Protein AF-0000000076984698 (afdb_homodimer)

Organism: Strigamia maritima (NCBI:txid126957)

InterPro domains:
  IPR000716 Thyroglobulin type-1 [PF00086] (22-75)
  IPR000716 Thyroglobulin type-1 [PS00484] (39-66)
  IPR000716 Thyroglobulin type-1 [PS51162] (19-84)
  IPR000716 Thyroglobulin type-1 [SM00211] (40-84)
  IPR000716 Thyroglobulin type-1 [SM00211] (102-146)
  IPR000716 Thyroglobulin type-1 [cd00191] (21-72)
  IPR036857 Thyroglobulin type-1 superfamily [G3DSA:4.10.800.10] (19-83)
  IPR036857 Thyroglobulin type-1 superfamily [G3DSA:4.10.800.10] (84-146)
  IPR036857 Thyroglobulin type-1 superfamily [SSF57610] (17-87)
  IPR036857 Thyroglobulin type-1 superfamily [SSF57610] (82-146)
  IPR051950 Developmental regulator and protease inhibitor [PTHR12352] (21-86)

Foldseek 3Di:
DPPPPPPPPPPPPVPCPPQALLRVQQVVCVVVVVDPQDAHFDADPVNFGQQWGDGDQKIFGDERNRHTQPQQIDGCVVPVPARLQQSRVQCVCVVVVVPQDDFDADSNNWGDQWDDGPQKIFGADRRHGHGDDGIDGNVCSVVDPD/DPPPPPPPPPPPPVPCPPQALLRVQQVVQVVPVVDPQDAHFDADPVNFGQQWTDGDQKIFGDERNRHTQPQQIDGCVVPVPARLQQSRVQCVCVVVVVPQDDFDADSNNWGDQWDDGPQKIFGADRRHGHGDDGIDGNVCSVVDPD

pLDDT: mean 86.35, std 17.08, range [34.31, 98.88]

Sequence (292 aa):
MISTRSFLLCLVVAAVSAIGPCDKEREKAQQNQNILGLFVPECKASGTYKAKQCHEAYCYCVDPQGTQIKGTIFRYKDSPESQCECAREKHYIQSHHLIGKLLSCDKFGDYRRSQCLGSVCHCVNPKDGSYIGNGVHITQKDSLNCMISTRSFLLCLVVAAVSAIGPCDKEREKAQQNQNILGLFVPECKASGTYKAKQCHEAYCYCVDPQGTQIKGTIFRYKDSPESQCECAREKHYIQSHHLIGKLLSCDKFGDYRRSQCLGSVCHCVNPKDGSYIGNGVHITQKDSLNC

Nearest PDB structures (foldseek):
  8d6u-assembly2_B  TM=4.901E-01  e=1.593E-08  Aquarana catesbeiana
  6o0f-assembly2_B  TM=4.859E-01  e=2.699E-08  Aquarana catesbeiana
  6o0d-assembly1_A  TM=4.467E-01  e=4.282E-08  Aquarana catesbeiana
  8d6s-assembly2_B  TM=4.876E-01  e=1.009E-07  Aquarana catesbeiana
  6scj-assembly1_B  TM=4.558E-01  e=4.597E-07  Homo sapiens

Structure (mmCIF, N/CA/C/O backbone):
data_AF-0000000076984698-model_v1
#
loop_
_entity.id
_entity.type
_entity.pdbx_description
1 polymer 'Thyroglobulin type-1 domain-containing protein'
#
loop_
_atom_site.group_PDB
_atom_site.id
_atom_site.type_symbol
_atom_site.label_atom_id
_atom_site.label_alt_id
_atom_site.label_comp_id
_atom_site.label_asym_id
_atom_site.label_entity_id
_atom_site.label_seq_id
_atom_site.pdbx_PDB_ins_code
_atom_site.Cartn_x
_atom_site.Cartn_y
_atom_site.Cartn_z
_atom_site.occupancy
_atom_site.B_iso_or_equiv
_atom_site.auth_seq_id
_atom_site.auth_comp_id
_atom_site.auth_asym_id
_atom_site.auth_atom_id
_atom_site.pdbx_PDB_model_num
ATOM 1 N N . MET A 1 1 ? 39.406 -46.906 24.062 1 35.84 1 MET A N 1
ATOM 2 C CA . MET A 1 1 ? 39.438 -45.688 23.25 1 35.84 1 MET A CA 1
ATOM 3 C C . MET A 1 1 ? 38.125 -45.469 22.547 1 35.84 1 MET A C 1
ATOM 5 O O . MET A 1 1 ? 37.781 -46.219 21.625 1 35.84 1 MET A O 1
ATOM 9 N N . ILE A 1 2 ? 37.062 -44.969 23.359 1 47.41 2 ILE A N 1
ATOM 10 C CA . ILE A 1 2 ? 35.719 -44.719 22.922 1 47.41 2 ILE A CA 1
ATOM 11 C C . ILE A 1 2 ? 35.688 -43.594 21.891 1 47.41 2 ILE A C 1
ATOM 13 O O . ILE A 1 2 ? 36.188 -42.5 22.172 1 47.41 2 ILE A O 1
ATOM 17 N N . SER A 1 3 ? 35.75 -43.906 20.562 1 46.09 3 SER A N 1
ATOM 18 C CA . SER A 1 3 ? 35.594 -42.969 19.469 1 46.09 3 SER A CA 1
ATOM 19 C C . SER A 1 3 ? 34.25 -42.219 19.562 1 46.09 3 SER A C 1
ATOM 21 O O . SER A 1 3 ? 33.188 -42.844 19.641 1 46.09 3 SER A O 1
ATOM 23 N N . THR A 1 4 ? 34.25 -41.062 20.281 1 53.59 4 THR A N 1
ATOM 24 C CA . THR A 1 4 ? 33.125 -40.125 20.297 1 53.59 4 THR A CA 1
ATOM 25 C C . THR A 1 4 ? 32.781 -39.656 18.875 1 53.59 4 THR A C 1
ATOM 27 O O . THR A 1 4 ? 33.562 -38.938 18.25 1 53.59 4 THR A O 1
ATOM 30 N N . ARG A 1 5 ? 32.062 -40.562 18.125 1 49.22 5 ARG A N 1
ATOM 31 C CA . ARG A 1 5 ? 31.516 -40.062 16.875 1 49.22 5 ARG A CA 1
ATOM 32 C C . ARG A 1 5 ? 30.688 -38.812 17.125 1 49.22 5 ARG A C 1
ATOM 34 O O . ARG A 1 5 ? 29.703 -38.844 17.875 1 49.22 5 ARG A O 1
ATOM 41 N N . SER A 1 6 ? 31.297 -37.594 17.094 1 49.69 6 SER A N 1
ATOM 42 C CA . SER A 1 6 ? 30.562 -36.312 17.094 1 49.69 6 SER A CA 1
ATOM 43 C C . SER A 1 6 ? 29.516 -36.281 15.992 1 49.69 6 SER A C 1
ATOM 45 O O . SER A 1 6 ? 29.859 -36.375 14.812 1 49.69 6 SER A O 1
ATOM 47 N N . PHE A 1 7 ? 28.281 -36.781 16.219 1 46.25 7 PHE A N 1
ATOM 48 C CA . PHE A 1 7 ? 27.203 -36.562 15.281 1 46.25 7 PHE A CA 1
ATOM 49 C C . PHE A 1 7 ? 27 -35.062 15.055 1 46.25 7 PHE A C 1
ATOM 51 O O . PHE A 1 7 ? 26.594 -34.344 15.961 1 46.25 7 PHE A O 1
ATOM 58 N N . LEU A 1 8 ? 27.781 -34.5 14.148 1 43.34 8 LEU A N 1
ATOM 59 C CA . LEU A 1 8 ? 27.484 -33.156 13.695 1 43.34 8 LEU A CA 1
ATOM 60 C C . LEU A 1 8 ? 26.062 -33.062 13.164 1 43.34 8 LEU A C 1
ATOM 62 O O . LEU A 1 8 ? 25.703 -33.75 12.195 1 43.34 8 LEU A O 1
ATOM 66 N N . LEU A 1 9 ? 25.125 -32.812 14.023 1 44.25 9 LEU A N 1
ATOM 67 C CA . LEU A 1 9 ? 23.766 -32.5 13.594 1 44.25 9 LEU A CA 1
ATOM 68 C C . LEU A 1 9 ? 23.75 -31.406 12.531 1 44.25 9 LEU A C 1
ATOM 70 O O . LEU A 1 9 ? 24.156 -30.266 12.797 1 44.25 9 LEU A O 1
ATOM 74 N N . CYS A 1 10 ? 23.953 -31.688 11.281 1 42.81 10 CYS A N 1
ATOM 75 C CA . CYS A 1 10 ? 23.75 -30.75 10.188 1 42.81 10 CYS A CA 1
ATOM 76 C C . CYS A 1 10 ? 22.359 -30.141 10.227 1 42.81 10 CYS A C 1
ATOM 78 O O . CYS A 1 10 ? 21.359 -30.828 9.992 1 42.81 10 CYS A O 1
ATOM 80 N N . LEU A 1 11 ? 22.125 -29.266 11.164 1 44.28 11 LEU A N 1
ATOM 81 C CA . LEU A 1 11 ? 20.891 -28.484 11.039 1 44.28 11 LEU A CA 1
ATOM 82 C C . LEU A 1 11 ? 20.734 -27.953 9.617 1 44.28 11 LEU A C 1
ATOM 84 O O . LEU A 1 11 ? 21.453 -27.047 9.203 1 44.28 11 LEU A O 1
ATOM 88 N N . VAL A 1 12 ? 20.547 -28.719 8.594 1 39.75 12 VAL A N 1
ATOM 89 C CA . VAL A 1 12 ? 20.141 -28.188 7.297 1 39.75 12 VAL A CA 1
ATOM 90 C C . VAL A 1 12 ? 19.031 -27.156 7.48 1 39.75 12 VAL A C 1
ATOM 92 O O . VAL A 1 12 ? 17.938 -27.484 7.941 1 39.75 12 VAL A O 1
ATOM 95 N N . VAL A 1 13 ? 19.391 -25.969 7.934 1 44.19 13 VAL A N 1
ATOM 96 C CA . VAL A 1 13 ? 18.375 -24.938 7.73 1 44.19 13 VAL A CA 1
ATOM 97 C C . VAL A 1 13 ? 17.859 -25 6.297 1 44.19 13 VAL A C 1
ATOM 99 O O . VAL A 1 13 ? 18.594 -24.766 5.344 1 44.19 13 VAL A O 1
ATOM 102 N N . ALA A 1 14 ? 17.047 -26.031 5.898 1 40.81 14 ALA A N 1
ATOM 103 C CA . ALA A 1 14 ? 16.391 -25.969 4.602 1 40.81 14 ALA A CA 1
ATOM 104 C C . ALA A 1 14 ? 16.047 -24.531 4.215 1 40.81 14 ALA A C 1
ATOM 106 O O . ALA A 1 14 ? 15.352 -23.828 4.953 1 40.81 14 ALA A O 1
ATOM 107 N N . ALA A 1 15 ? 16.875 -23.891 3.578 1 43.75 15 ALA A N 1
ATOM 108 C CA . ALA A 1 15 ? 16.531 -22.625 2.924 1 43.75 15 ALA A CA 1
ATOM 109 C C . ALA A 1 15 ? 15.141 -22.703 2.299 1 43.75 15 ALA A C 1
ATOM 111 O O . ALA A 1 15 ? 14.953 -23.359 1.271 1 43.75 15 ALA A O 1
ATOM 112 N N . VAL A 1 16 ? 14.102 -23.031 2.926 1 44 16 VAL A N 1
ATOM 113 C CA . VAL A 1 16 ? 12.773 -23.047 2.326 1 44 16 VAL A CA 1
ATOM 114 C C . VAL A 1 16 ? 12.578 -21.812 1.447 1 44 16 VAL A C 1
ATOM 116 O O . VAL A 1 16 ? 12.672 -20.688 1.927 1 44 16 VAL A O 1
ATOM 119 N N . SER A 1 17 ? 13.18 -21.578 0.308 1 51.34 17 SER A N 1
ATOM 120 C CA . SER A 1 17 ? 12.773 -20.672 -0.755 1 51.34 17 SER A CA 1
ATOM 121 C C . SER A 1 17 ? 11.281 -20.359 -0.681 1 51.34 17 SER 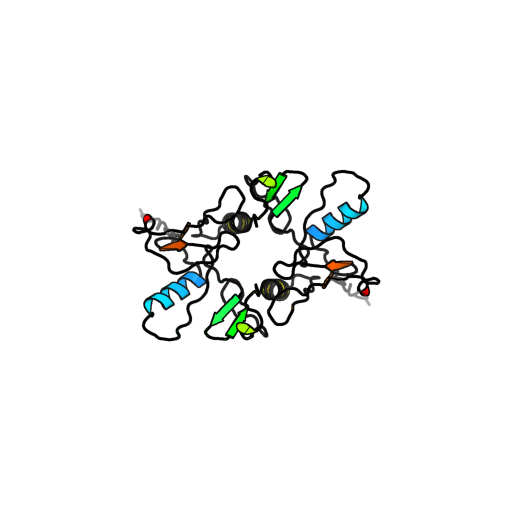A C 1
ATOM 123 O O . SER A 1 17 ? 10.469 -21.031 -1.319 1 51.34 17 SER A O 1
ATOM 125 N N . ALA A 1 18 ? 10.617 -20.062 0.462 1 60.94 18 ALA A N 1
ATOM 126 C CA . ALA A 1 18 ? 9.211 -20.328 0.771 1 60.94 18 ALA A CA 1
ATOM 127 C C . ALA A 1 18 ? 8.289 -19.5 -0.123 1 60.94 18 ALA A C 1
ATOM 129 O O . ALA A 1 18 ? 8.438 -18.281 -0.216 1 60.94 18 ALA A O 1
ATOM 130 N N . ILE A 1 19 ? 7.816 -20 -1.337 1 77.81 19 ILE A N 1
ATOM 131 C CA . ILE A 1 19 ? 6.68 -19.516 -2.113 1 77.81 19 ILE A CA 1
ATOM 132 C C . ILE A 1 19 ? 5.66 -18.875 -1.181 1 77.81 19 ILE A C 1
ATOM 134 O O . ILE A 1 19 ? 5.367 -19.406 -0.107 1 77.81 19 ILE A O 1
ATOM 138 N N . GLY A 1 20 ? 5.391 -17.641 -1.454 1 85.44 20 GLY A N 1
ATOM 139 C CA . GLY A 1 20 ? 4.43 -16.922 -0.631 1 85.44 20 GLY A CA 1
ATOM 140 C C . GLY A 1 20 ? 3.074 -17.594 -0.571 1 85.44 20 GLY A C 1
ATOM 141 O O . GLY A 1 20 ? 2.762 -18.453 -1.403 1 85.44 20 GLY A O 1
ATOM 142 N N . PRO A 1 21 ? 2.371 -17.281 0.409 1 90.88 21 PRO A N 1
ATOM 143 C CA . PRO A 1 21 ? 1.075 -17.938 0.603 1 90.88 21 PRO A CA 1
ATOM 144 C C . PRO A 1 21 ? 0.15 -17.781 -0.602 1 90.88 21 PRO A C 1
ATOM 146 O O . PRO A 1 21 ? -0.578 -18.719 -0.949 1 90.88 21 PRO A O 1
ATOM 149 N N . CYS A 1 22 ? 0.167 -16.672 -1.174 1 94.44 22 CYS A N 1
ATOM 150 C CA . CYS A 1 22 ? -0.704 -16.469 -2.324 1 94.44 22 CYS A CA 1
ATOM 151 C C . CYS A 1 22 ? -0.21 -17.25 -3.533 1 94.44 22 CYS A C 1
ATOM 153 O O . CYS A 1 22 ? -1.008 -17.844 -4.262 1 94.44 22 CYS A O 1
ATOM 155 N N . ASP A 1 23 ? 1.078 -17.234 -3.742 1 90.75 23 ASP A N 1
ATOM 156 C CA . ASP A 1 23 ? 1.66 -17.922 -4.891 1 90.75 23 ASP A CA 1
ATOM 157 C C . ASP A 1 23 ? 1.373 -19.422 -4.84 1 90.75 23 ASP A C 1
ATOM 159 O O . ASP A 1 23 ? 1.136 -20.047 -5.871 1 90.75 23 ASP A O 1
ATOM 163 N N . LYS A 1 24 ? 1.443 -19.859 -3.656 1 89.5 24 LYS A N 1
ATOM 164 C CA . LYS A 1 24 ? 1.135 -21.281 -3.484 1 89.5 24 LYS A CA 1
ATOM 165 C C . LYS A 1 24 ? -0.279 -21.594 -3.961 1 89.5 24 LYS A C 1
ATOM 167 O O . LYS A 1 24 ? -0.487 -22.547 -4.711 1 89.5 24 LYS A O 1
ATOM 172 N N . GLU A 1 25 ? -1.222 -20.797 -3.557 1 92.62 25 GLU A N 1
ATOM 173 C CA . GLU A 1 25 ? -2.617 -21.016 -3.926 1 92.62 25 GLU A CA 1
ATOM 174 C C . GLU A 1 25 ? -2.842 -20.75 -5.414 1 92.62 25 GLU A C 1
ATOM 176 O O . GLU A 1 25 ? -3.637 -21.438 -6.059 1 92.62 25 GLU A O 1
ATOM 181 N N . ARG A 1 26 ? -2.193 -19.812 -5.895 1 91.44 26 ARG A N 1
ATOM 182 C CA . ARG A 1 26 ? -2.324 -19.484 -7.312 1 91.44 26 ARG A CA 1
ATOM 183 C C . ARG A 1 26 ? -1.806 -20.625 -8.188 1 91.44 26 ARG A C 1
ATOM 185 O O . ARG A 1 26 ? -2.42 -20.969 -9.195 1 91.44 26 ARG A O 1
ATOM 192 N N . GLU A 1 27 ? -0.667 -21.125 -7.836 1 87.31 27 GLU A N 1
ATOM 193 C CA . GLU A 1 27 ? -0.11 -22.266 -8.57 1 87.31 27 GLU A CA 1
ATOM 194 C C . GLU A 1 27 ? -1.074 -23.438 -8.57 1 87.31 27 GLU A C 1
ATOM 196 O O . GLU A 1 27 ? -1.279 -24.078 -9.609 1 87.31 27 GLU A O 1
ATOM 201 N N . LYS A 1 28 ? -1.582 -23.703 -7.387 1 88.38 28 LYS A N 1
ATOM 202 C CA . LYS A 1 28 ? -2.559 -24.781 -7.289 1 88.38 28 LYS A CA 1
ATOM 203 C C . LYS A 1 28 ? -3.752 -24.531 -8.203 1 88.38 28 LYS A C 1
ATOM 205 O O . LYS A 1 28 ? -4.219 -25.438 -8.891 1 88.38 28 LYS A O 1
ATOM 210 N N . ALA A 1 29 ? -4.207 -23.344 -8.188 1 89 29 ALA A N 1
ATOM 211 C CA . ALA A 1 29 ? -5.359 -22.984 -9.016 1 89 29 ALA A CA 1
ATOM 212 C C . ALA A 1 29 ? -5.039 -23.125 -10.5 1 89 29 ALA A C 1
ATOM 214 O O . ALA A 1 29 ? -5.887 -23.547 -11.289 1 89 29 ALA A O 1
ATOM 215 N N . GLN A 1 30 ? -3.887 -22.781 -10.883 1 84 30 GLN A N 1
ATOM 216 C CA . GLN A 1 30 ? -3.494 -22.812 -12.289 1 84 30 GLN A CA 1
ATOM 217 C C . GLN A 1 30 ? -3.309 -24.25 -12.781 1 84 30 GLN A C 1
ATOM 219 O O . GLN A 1 30 ? -3.514 -24.531 -13.969 1 84 30 GLN A O 1
ATOM 224 N N . GLN A 1 31 ? -2.934 -25.078 -11.867 1 83.25 31 GLN A N 1
ATOM 225 C CA . GLN A 1 31 ? -2.805 -26.484 -12.211 1 83.25 31 GLN A CA 1
ATOM 226 C C . GLN A 1 31 ? -4.172 -27.125 -12.445 1 83.25 31 GLN A C 1
ATOM 228 O O . GLN A 1 31 ? -4.293 -28.094 -13.203 1 83.25 31 GLN A O 1
ATOM 233 N N . ASN A 1 32 ? -5.176 -26.516 -11.844 1 80.81 32 ASN A N 1
ATOM 234 C CA . ASN A 1 32 ? -6.531 -27.047 -11.953 1 80.81 32 ASN A CA 1
ATOM 235 C C . ASN A 1 32 ? -7.383 -26.219 -12.898 1 80.81 32 ASN A C 1
ATOM 237 O O . ASN A 1 32 ? -8.562 -25.984 -12.641 1 80.81 32 ASN A O 1
ATOM 241 N N . GLN A 1 33 ? -6.855 -25.656 -13.891 1 71.88 33 GLN A N 1
ATOM 242 C CA . GLN A 1 33 ? -7.48 -24.688 -14.789 1 71.88 33 GLN A CA 1
ATOM 243 C C . GLN A 1 33 ? -8.734 -25.281 -15.438 1 71.88 33 GLN A C 1
ATOM 245 O O . GLN A 1 33 ? -9.586 -24.531 -15.93 1 71.88 33 GLN A O 1
ATOM 250 N N . ASN A 1 34 ? -8.859 -26.547 -15.383 1 71.56 34 ASN A N 1
ATOM 251 C CA . ASN A 1 34 ? -9.984 -27.203 -16.047 1 71.56 34 ASN A CA 1
ATOM 252 C C . ASN A 1 34 ? -11.273 -27.047 -15.25 1 71.56 34 ASN A C 1
ATOM 254 O O . ASN A 1 34 ? -12.352 -27.391 -15.727 1 71.56 34 ASN A O 1
ATOM 258 N N . ILE A 1 35 ? -11.102 -26.609 -14.172 1 73.19 35 ILE A N 1
ATOM 259 C CA . ILE A 1 35 ? -12.289 -26.422 -13.352 1 73.19 35 ILE A CA 1
ATOM 260 C C . ILE A 1 35 ? -12.852 -25.016 -13.547 1 73.19 35 ILE A C 1
ATOM 262 O O . ILE A 1 35 ? -12.211 -24.031 -13.172 1 73.19 35 ILE A O 1
ATOM 266 N N . LEU A 1 36 ? -13.961 -24.891 -14.227 1 74.75 36 LEU A N 1
ATOM 267 C CA . LEU A 1 36 ? -14.633 -23.625 -14.461 1 74.75 36 LEU A CA 1
ATOM 268 C C . LEU A 1 36 ? -15.031 -22.969 -13.141 1 74.75 36 LEU A C 1
ATOM 270 O O . LEU A 1 36 ? -15.531 -23.641 -12.242 1 74.75 36 LEU A O 1
ATOM 274 N N . GLY A 1 37 ? -14.703 -21.734 -12.992 1 80.81 37 GLY A N 1
ATOM 275 C CA . GLY A 1 37 ? -15.156 -20.969 -11.844 1 80.81 37 GLY A CA 1
ATOM 276 C C . GLY A 1 37 ? -14.188 -21.016 -10.672 1 80.81 37 GLY A C 1
ATOM 277 O O . GLY A 1 37 ? -14.5 -20.531 -9.586 1 80.81 37 GLY A O 1
ATOM 278 N N . LEU A 1 38 ? -13.102 -21.641 -10.875 1 86.62 38 LEU A N 1
ATOM 279 C CA . LEU A 1 38 ? -12.133 -21.766 -9.789 1 86.62 38 LEU A CA 1
ATOM 280 C C . LEU A 1 38 ? -11.562 -20.391 -9.422 1 86.62 38 LEU A C 1
ATOM 282 O O . LEU A 1 38 ? -11.273 -19.578 -10.297 1 86.62 38 LE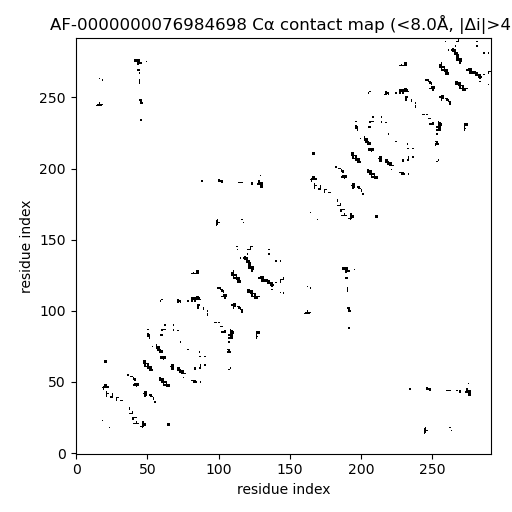U A O 1
ATOM 286 N N . PHE A 1 39 ? -11.547 -20.25 -8.219 1 92.19 39 PHE A N 1
ATOM 287 C CA . PHE A 1 39 ? -11 -18.984 -7.715 1 92.19 39 PHE A CA 1
ATOM 288 C C . PHE A 1 39 ? -9.484 -18.953 -7.875 1 92.19 39 PHE A C 1
ATOM 290 O O . PHE A 1 39 ? -8.781 -19.859 -7.406 1 92.19 39 PHE A O 1
ATOM 297 N N . VAL A 1 40 ? -8.953 -18.016 -8.633 1 92.94 40 VAL A N 1
ATOM 298 C CA . VAL A 1 40 ? -7.52 -17.75 -8.727 1 92.94 40 VAL A CA 1
ATOM 299 C C . VAL A 1 40 ? -7.195 -16.453 -7.973 1 92.94 40 VAL A C 1
ATOM 301 O O . VAL A 1 40 ? -7.602 -15.367 -8.383 1 92.94 40 VAL A O 1
ATOM 304 N N . PRO A 1 41 ? -6.48 -16.547 -6.988 1 96.25 41 PRO A N 1
ATOM 305 C CA . PRO A 1 41 ? -6.23 -15.336 -6.195 1 96.25 41 PRO A CA 1
ATOM 306 C C . PRO A 1 41 ? -5.355 -14.32 -6.926 1 96.25 41 PRO A C 1
ATOM 308 O O . PRO A 1 41 ? -4.559 -14.695 -7.789 1 96.25 41 PRO A O 1
ATOM 311 N N . GLU A 1 42 ? -5.602 -13.062 -6.574 1 96.38 42 GLU A N 1
ATOM 312 C CA . GLU A 1 42 ? -4.727 -11.984 -7.023 1 96.38 42 GLU A CA 1
ATOM 313 C C . GLU A 1 42 ? -3.564 -11.781 -6.055 1 96.38 42 GLU A C 1
ATOM 315 O O . GLU A 1 42 ? -3.775 -11.5 -4.875 1 96.38 42 GLU A O 1
ATOM 320 N N . CYS A 1 43 ? -2.334 -11.906 -6.641 1 95.81 43 CYS A N 1
ATOM 321 C CA . CYS A 1 43 ? -1.133 -11.906 -5.812 1 95.81 43 CYS A CA 1
ATOM 322 C C . CYS A 1 43 ? -0.251 -10.703 -6.129 1 95.81 43 CYS A C 1
ATOM 324 O O . CYS A 1 43 ? -0.427 -10.055 -7.16 1 95.81 43 CYS A O 1
ATOM 326 N N . LYS A 1 44 ? 0.604 -10.5 -5.176 1 93.75 44 LYS A N 1
ATOM 327 C CA . LYS A 1 44 ? 1.655 -9.508 -5.371 1 93.75 44 LYS A CA 1
ATOM 328 C C . LYS A 1 44 ? 3.01 -10.172 -5.594 1 93.75 44 LYS A C 1
ATOM 330 O O . LYS A 1 44 ? 3.186 -11.352 -5.281 1 93.75 44 LYS A O 1
ATOM 335 N N . ALA A 1 45 ? 3.938 -9.359 -6.047 1 91.88 45 ALA A N 1
ATOM 336 C CA . ALA A 1 45 ? 5.285 -9.844 -6.344 1 91.88 45 ALA A CA 1
ATOM 337 C C . ALA A 1 45 ? 5.957 -10.398 -5.094 1 91.88 45 ALA A C 1
ATOM 339 O O . ALA A 1 45 ? 6.863 -11.227 -5.184 1 91.88 45 ALA A O 1
ATOM 340 N N . SER A 1 46 ? 5.496 -10.031 -3.951 1 88.12 46 SER A N 1
ATOM 341 C CA . SER A 1 46 ? 6.039 -10.523 -2.688 1 88.12 46 SER A CA 1
ATOM 342 C C . SER A 1 46 ? 5.508 -11.914 -2.363 1 88.12 46 SER A C 1
ATOM 344 O O . SER A 1 46 ? 5.965 -12.547 -1.411 1 88.12 46 SER A O 1
ATOM 346 N N . GLY A 1 47 ? 4.527 -12.281 -3.119 1 89.69 47 GLY A N 1
ATOM 347 C CA . GLY A 1 47 ? 3.926 -13.586 -2.871 1 89.69 47 GLY A CA 1
ATOM 348 C C . GLY A 1 47 ? 2.73 -13.523 -1.938 1 89.69 47 GLY A C 1
ATOM 349 O O . GLY A 1 47 ? 2.172 -14.555 -1.567 1 89.69 47 GLY A O 1
ATOM 350 N N . THR A 1 48 ? 2.332 -12.312 -1.566 1 92.25 48 THR A N 1
ATOM 351 C CA . THR A 1 48 ? 1.187 -12.117 -0.687 1 92.25 48 THR A CA 1
ATOM 352 C C . THR A 1 48 ? -0.046 -11.711 -1.488 1 92.25 48 THR A C 1
ATOM 354 O O . THR A 1 48 ? 0.045 -11.461 -2.693 1 92.25 48 THR A O 1
ATOM 357 N N . TYR A 1 49 ? -1.112 -11.664 -0.746 1 96.75 49 TYR A N 1
ATOM 358 C CA . TYR A 1 49 ? -2.373 -11.375 -1.422 1 96.75 49 TYR A CA 1
ATOM 359 C C . TYR A 1 49 ? -2.543 -9.875 -1.646 1 96.75 49 TYR A C 1
ATOM 361 O O . TYR A 1 49 ? -2.213 -9.07 -0.773 1 96.75 49 TYR A O 1
ATOM 369 N N . LYS A 1 50 ? -2.988 -9.508 -2.805 1 97.56 50 LYS A N 1
ATOM 370 C CA . LYS A 1 50 ? -3.578 -8.18 -2.955 1 97.56 50 LYS A CA 1
ATOM 371 C C . LYS A 1 50 ? -4.754 -7.992 -2 1 97.56 50 LYS A C 1
ATOM 373 O O . LYS A 1 50 ? -5.508 -8.93 -1.739 1 97.56 50 LYS A O 1
ATOM 378 N N . ALA A 1 51 ? -4.934 -6.828 -1.551 1 98.38 51 ALA A N 1
ATOM 379 C CA . ALA A 1 51 ? -5.922 -6.586 -0.504 1 98.38 51 ALA A CA 1
ATOM 380 C C . ALA A 1 51 ? -7.332 -6.875 -1.007 1 98.38 51 ALA A C 1
ATOM 382 O O . ALA A 1 51 ? -8.164 -7.414 -0.269 1 98.38 51 ALA A O 1
ATOM 383 N N . LYS A 1 52 ? -7.605 -6.52 -2.189 1 98.69 52 LYS A N 1
ATOM 384 C CA . LYS A 1 52 ? -8.914 -6.785 -2.787 1 98.69 52 LYS A CA 1
ATOM 385 C C . LYS A 1 52 ? -8.898 -8.094 -3.576 1 98.69 52 LYS A C 1
ATOM 387 O O . LYS A 1 52 ? -8.07 -8.273 -4.469 1 98.69 52 LYS A O 1
ATOM 392 N N . GLN A 1 53 ? -9.719 -8.977 -3.238 1 98.44 53 GLN A N 1
ATOM 393 C CA . GLN A 1 53 ? -9.945 -10.211 -3.973 1 98.44 53 GLN A CA 1
ATOM 394 C C . GLN A 1 53 ? -11.367 -10.281 -4.52 1 98.44 53 GLN A C 1
ATOM 396 O O . GLN A 1 53 ? -12.312 -9.875 -3.848 1 98.44 53 GLN A O 1
ATOM 401 N N . CYS A 1 54 ? -11.406 -10.672 -5.738 1 97.56 54 CYS A N 1
ATOM 402 C CA . CYS A 1 54 ? -12.727 -10.812 -6.336 1 97.56 54 CYS A CA 1
ATOM 403 C C . CYS A 1 54 ? -12.93 -12.211 -6.895 1 97.56 54 CYS A C 1
ATOM 405 O O . CYS A 1 54 ? -12 -12.812 -7.438 1 97.56 54 CYS A O 1
ATOM 407 N N . HIS A 1 55 ? -14 -12.766 -6.723 1 95.31 55 HIS A N 1
ATOM 408 C CA . HIS A 1 55 ? -14.43 -14.031 -7.309 1 95.31 55 HIS A CA 1
ATOM 409 C C . HIS A 1 55 ? -15.82 -13.914 -7.93 1 95.31 55 HIS A C 1
ATOM 411 O O . HIS A 1 55 ? -16.797 -13.609 -7.234 1 95.31 55 HIS A O 1
ATOM 417 N N . GLU A 1 56 ? -15.805 -14.062 -9.195 1 92.31 56 GLU A N 1
ATOM 418 C CA . GLU A 1 56 ? -17.031 -13.844 -9.961 1 92.31 56 GLU A CA 1
ATOM 419 C C . GLU A 1 56 ? -17.531 -12.406 -9.812 1 92.31 56 GLU A C 1
ATOM 421 O O . GLU A 1 56 ? -16.812 -11.461 -10.148 1 92.31 56 GLU A O 1
ATOM 426 N N . ALA A 1 57 ? -18.672 -12.164 -9.18 1 96 57 ALA A N 1
ATOM 427 C CA . ALA A 1 57 ? -19.219 -10.812 -9.164 1 96 57 ALA A CA 1
ATOM 428 C C . ALA A 1 57 ? -19 -10.133 -7.816 1 96 57 ALA A C 1
ATOM 430 O O . ALA A 1 57 ? -19.297 -8.953 -7.645 1 96 57 ALA A O 1
ATOM 431 N N . TYR A 1 58 ? -18.406 -10.93 -6.93 1 97.62 58 TYR A N 1
ATOM 432 C CA . TYR A 1 58 ? -18.266 -10.391 -5.578 1 97.62 58 TYR A CA 1
ATOM 433 C C . TYR A 1 58 ? -16.797 -10.188 -5.223 1 97.62 58 TYR A C 1
ATOM 435 O O . TYR A 1 58 ? -15.938 -10.945 -5.672 1 97.62 58 TYR A O 1
ATOM 443 N N . CYS A 1 59 ? -16.609 -9.195 -4.375 1 98.62 59 CYS A N 1
ATOM 444 C CA . CYS A 1 59 ? -15.273 -8.875 -3.883 1 98.62 59 CYS A CA 1
ATOM 445 C C . CYS A 1 59 ? -15.25 -8.82 -2.359 1 98.62 59 CYS A C 1
ATOM 447 O O . CYS A 1 59 ? -16.297 -8.703 -1.723 1 98.62 59 CYS A O 1
ATOM 449 N N . TYR A 1 60 ? -14.086 -8.906 -1.755 1 98.75 60 TYR A N 1
ATOM 450 C CA . TYR A 1 60 ? -13.859 -8.797 -0.319 1 98.75 60 TYR A CA 1
ATOM 451 C C . TYR A 1 60 ? -12.414 -8.414 -0.025 1 98.75 60 TYR A C 1
ATOM 453 O O . TYR A 1 60 ? -11.547 -8.531 -0.891 1 98.75 60 TYR A O 1
ATOM 461 N N . CYS A 1 61 ? -12.195 -7.965 1.128 1 98.88 61 CYS A N 1
ATOM 462 C CA . CYS A 1 61 ? -10.859 -7.562 1.534 1 98.88 61 CYS A CA 1
ATOM 463 C C . CYS A 1 61 ? -10.18 -8.656 2.352 1 98.88 61 CYS A C 1
ATOM 465 O O . CYS A 1 61 ? -10.844 -9.359 3.115 1 98.88 61 CYS A O 1
ATOM 467 N N . VAL A 1 62 ? -8.867 -8.75 2.146 1 98.69 62 VAL A N 1
ATOM 468 C CA . VAL A 1 62 ? -8.141 -9.797 2.855 1 98.69 62 VAL A CA 1
ATOM 469 C C . VAL A 1 62 ? -6.859 -9.219 3.453 1 98.69 62 VAL A C 1
ATOM 471 O O . VAL A 1 62 ? -6.375 -8.18 3.008 1 98.69 62 VAL A O 1
ATOM 474 N N . ASP A 1 63 ? -6.391 -9.922 4.418 1 97.81 63 ASP A N 1
ATOM 475 C CA . ASP A 1 63 ? -5.059 -9.594 4.914 1 97.81 63 ASP A CA 1
ATOM 476 C C . ASP A 1 63 ? -3.977 -10.18 4.012 1 97.81 63 ASP A C 1
ATOM 478 O O . ASP A 1 63 ? -4.281 -10.852 3.021 1 97.81 63 ASP A O 1
ATOM 482 N N . PRO A 1 64 ? -2.645 -9.93 4.281 1 95 64 PRO A N 1
ATOM 483 C CA . PRO A 1 64 ? -1.583 -10.367 3.369 1 95 64 PRO A CA 1
ATOM 484 C C . PRO A 1 64 ? -1.514 -11.883 3.229 1 95 64 PRO A C 1
ATOM 486 O O . PRO A 1 64 ? -0.932 -12.391 2.268 1 95 64 PRO A O 1
ATOM 489 N N . GLN A 1 65 ? -2.105 -12.531 4.164 1 95.75 65 GLN A N 1
ATOM 490 C CA . GLN A 1 65 ? -2.094 -13.992 4.141 1 95.75 65 GLN A CA 1
ATOM 491 C C . GLN A 1 65 ? -3.32 -14.539 3.416 1 95.75 65 GLN A C 1
ATOM 493 O O . GLN A 1 65 ? -3.402 -15.742 3.145 1 95.75 65 GLN A O 1
ATOM 498 N N . GLY A 1 66 ? -4.227 -13.688 3.125 1 97.81 66 GLY A N 1
ATOM 499 C CA . GLY A 1 66 ? -5.375 -14.109 2.338 1 97.81 66 GLY A CA 1
ATOM 500 C C . GLY A 1 66 ? -6.625 -14.32 3.172 1 97.81 66 GLY A C 1
ATOM 501 O O . GLY A 1 66 ? -7.664 -14.727 2.65 1 97.81 66 GLY A O 1
ATOM 502 N N . THR A 1 67 ? -6.52 -14.016 4.434 1 97.94 67 THR A N 1
ATOM 503 C CA . THR A 1 67 ? -7.688 -14.172 5.293 1 97.94 67 THR A CA 1
ATOM 504 C C . THR A 1 67 ? -8.68 -13.031 5.07 1 97.94 67 THR A C 1
ATOM 506 O O . THR A 1 67 ? -8.305 -11.859 5.141 1 97.94 67 THR A O 1
ATOM 509 N N . GLN A 1 68 ? -9.922 -13.398 4.867 1 98.19 68 GLN A N 1
ATOM 510 C CA . GLN A 1 68 ? -10.953 -12.398 4.602 1 98.19 68 GLN A CA 1
ATOM 511 C C . GLN A 1 68 ? -11.258 -11.578 5.852 1 98.19 68 GLN A C 1
ATOM 513 O O . GLN A 1 68 ? -11.414 -12.133 6.941 1 98.19 68 GLN A O 1
ATOM 518 N N . ILE A 1 69 ? -11.305 -10.352 5.668 1 98.25 69 ILE A N 1
ATOM 519 C CA . ILE A 1 69 ? -11.68 -9.438 6.742 1 98.25 69 ILE A CA 1
ATOM 520 C C . ILE A 1 69 ? -13.195 -9.367 6.855 1 98.25 69 ILE A C 1
ATOM 522 O O . ILE A 1 69 ? -13.883 -9.055 5.875 1 98.25 69 ILE A O 1
ATOM 526 N N . LYS A 1 70 ? -13.672 -9.562 7.996 1 95.81 70 LYS A N 1
ATOM 527 C CA . LYS A 1 70 ? -15.109 -9.664 8.227 1 95.81 70 LYS A CA 1
ATOM 528 C C . LYS A 1 70 ? -15.812 -8.359 7.848 1 95.81 70 LYS A C 1
ATOM 530 O O . LYS A 1 70 ? -15.32 -7.273 8.148 1 95.81 70 LYS A O 1
ATOM 535 N N . GLY A 1 71 ? -17 -8.5 7.156 1 96 71 GLY A N 1
ATOM 536 C CA . GLY A 1 71 ? -17.859 -7.359 6.867 1 96 71 GLY A CA 1
ATOM 537 C C . GLY A 1 71 ? -17.453 -6.605 5.613 1 96 71 GLY A C 1
ATOM 538 O O . GLY A 1 71 ? -17.844 -5.457 5.418 1 96 71 GLY A O 1
ATOM 539 N N . THR A 1 72 ? -16.656 -7.18 4.688 1 98.06 72 THR A N 1
ATOM 540 C CA . THR A 1 72 ? -16.156 -6.434 3.541 1 98.06 72 THR A CA 1
ATOM 541 C C . THR A 1 72 ? -16.656 -7.039 2.236 1 98.06 72 THR A C 1
ATOM 543 O O . THR A 1 72 ? -16.078 -6.816 1.173 1 98.06 72 THR A O 1
ATOM 546 N N . ILE A 1 73 ? -17.703 -7.707 2.217 1 98.12 73 ILE A N 1
ATOM 547 C CA . ILE A 1 73 ? -18.219 -8.305 0.986 1 98.12 73 ILE A CA 1
ATOM 548 C C . ILE A 1 73 ? -19.062 -7.285 0.23 1 98.12 73 ILE A C 1
ATOM 550 O O . ILE A 1 73 ? -19.938 -6.633 0.817 1 98.12 73 ILE A O 1
ATOM 554 N N . PHE A 1 74 ? -18.75 -7.121 -1.091 1 98.69 74 PHE A N 1
ATOM 555 C CA . PHE A 1 74 ? -19.516 -6.203 -1.938 1 98.69 74 PHE A CA 1
ATOM 556 C C . PHE A 1 74 ? -19.453 -6.645 -3.396 1 98.69 74 PHE A C 1
ATOM 558 O O . PHE A 1 74 ? -18.609 -7.457 -3.773 1 98.69 74 PHE A O 1
ATOM 565 N N . ARG A 1 75 ? -20.344 -6.137 -4.238 1 98.62 75 ARG A N 1
ATOM 566 C CA . ARG A 1 75 ? -20.328 -6.438 -5.668 1 98.62 75 ARG A CA 1
ATOM 567 C C . ARG A 1 75 ? -19.25 -5.629 -6.387 1 98.62 75 ARG A C 1
ATOM 569 O O . ARG A 1 75 ? -19.047 -4.453 -6.082 1 98.62 75 ARG A O 1
ATOM 576 N N . TYR A 1 76 ? -18.609 -6.25 -7.32 1 98.25 76 TYR A N 1
ATOM 577 C CA . TYR A 1 76 ? -17.562 -5.59 -8.109 1 98.25 76 TYR A CA 1
ATOM 578 C C . TYR A 1 76 ? -18.078 -4.301 -8.727 1 98.25 76 TYR A C 1
ATOM 580 O O . TYR A 1 76 ? -17.422 -3.268 -8.68 1 98.25 76 TYR A O 1
ATOM 588 N N . LYS A 1 77 ? -19.219 -4.348 -9.258 1 98.19 77 LYS A N 1
ATOM 589 C CA . LYS A 1 77 ? -19.797 -3.223 -9.992 1 98.19 77 LYS A CA 1
ATOM 590 C C . LYS A 1 77 ? -19.984 -2.014 -9.086 1 98.19 77 LYS A C 1
ATOM 592 O O . LYS A 1 77 ? -20 -0.873 -9.547 1 98.19 77 LYS A O 1
ATOM 597 N N . ASP A 1 78 ? -20.172 -2.223 -7.793 1 98.38 78 ASP A N 1
ATOM 598 C CA . ASP A 1 78 ? -20.438 -1.145 -6.84 1 98.38 78 ASP A CA 1
ATOM 599 C C . ASP A 1 78 ? -19.172 -0.339 -6.562 1 98.38 78 ASP A C 1
ATOM 601 O O . ASP A 1 78 ? -19.25 0.849 -6.242 1 98.38 78 ASP A O 1
ATOM 605 N N . SER A 1 79 ? -17.953 -0.96 -6.68 1 98.06 79 SER A N 1
ATOM 606 C CA . SER A 1 79 ? -16.703 -0.254 -6.445 1 98.06 79 SER A CA 1
ATOM 607 C C . SER A 1 79 ? -15.539 -0.961 -7.125 1 98.06 79 SER A C 1
ATOM 609 O O . SER A 1 79 ? -14.641 -1.481 -6.457 1 98.06 79 SER A O 1
ATOM 611 N N . PRO A 1 80 ? -15.477 -0.861 -8.375 1 97.69 80 PRO A N 1
ATOM 612 C CA . PRO A 1 80 ? -14.398 -1.528 -9.109 1 97.69 80 PRO A CA 1
ATOM 613 C C . PRO A 1 80 ? -13.016 -0.976 -8.758 1 97.69 80 PRO A C 1
ATOM 615 O O . PRO A 1 80 ? -12.023 -1.697 -8.844 1 97.69 80 PRO A O 1
ATOM 618 N N . GLU A 1 81 ? -12.969 0.209 -8.211 1 97 81 GLU A N 1
ATOM 619 C CA . GLU A 1 81 ? -11.688 0.879 -8.023 1 97 81 GLU A CA 1
ATOM 620 C C . GLU A 1 81 ? -11.203 0.756 -6.586 1 97 81 GLU A C 1
ATOM 622 O O . GLU A 1 81 ? -10.133 1.263 -6.238 1 97 81 GLU A O 1
ATOM 627 N N . SER A 1 82 ? -11.961 0.076 -5.746 1 98.31 82 SER A N 1
ATOM 628 C CA . SER A 1 82 ? -11.562 -0.052 -4.344 1 98.31 82 SER A CA 1
ATOM 629 C C . SER A 1 82 ? -10.18 -0.684 -4.219 1 98.31 82 SER A C 1
ATOM 631 O O . SER A 1 82 ? -9.844 -1.604 -4.965 1 98.31 82 SER A O 1
ATOM 633 N N . GLN A 1 83 ? -9.508 -0.249 -3.209 1 97.56 83 GLN A N 1
ATOM 634 C CA . GLN A 1 83 ? -8.188 -0.806 -2.957 1 97.56 83 GLN A CA 1
ATOM 635 C C . GLN A 1 83 ? -8.164 -1.617 -1.664 1 97.56 83 GLN A C 1
ATOM 637 O O . GLN A 1 83 ? -7.195 -2.326 -1.384 1 97.56 83 GLN A O 1
ATOM 642 N N . CYS A 1 84 ? -9.141 -1.521 -0.865 1 98.62 84 CYS A N 1
ATOM 643 C CA . CYS A 1 84 ? -9.297 -2.277 0.372 1 98.62 84 CYS A CA 1
ATOM 644 C C . CYS A 1 84 ? -8.195 -1.935 1.365 1 98.62 84 CYS A C 1
ATOM 646 O O . CYS A 1 84 ? -7.941 -2.691 2.305 1 98.62 84 CYS A O 1
ATOM 648 N N . GLU A 1 85 ? -7.547 -0.81 1.163 1 97.31 85 GLU A N 1
ATOM 649 C CA . GLU A 1 85 ? -6.379 -0.52 1.992 1 97.31 85 GLU A CA 1
ATOM 650 C C . GLU A 1 85 ? -6.793 -0.107 3.402 1 97.31 85 GLU A C 1
ATOM 652 O O . GLU A 1 85 ? -6.137 -0.47 4.379 1 97.31 85 GLU A O 1
ATOM 657 N N . CYS A 1 86 ? -7.852 0.592 3.504 1 97.75 86 CYS A N 1
ATOM 658 C CA . CYS A 1 86 ? -8.328 1.019 4.816 1 97.75 86 CYS A CA 1
ATOM 659 C C . CYS A 1 86 ? -8.734 -0.18 5.664 1 97.75 86 CYS A C 1
ATOM 661 O O . CYS A 1 86 ? -8.297 -0.309 6.812 1 97.75 86 CYS A O 1
ATOM 663 N N . ALA A 1 87 ? -9.578 -1.052 5.098 1 97.88 87 ALA A N 1
ATOM 664 C CA . ALA A 1 87 ? -10.031 -2.238 5.816 1 97.88 87 ALA A CA 1
ATOM 665 C C . ALA A 1 87 ? -8.844 -3.072 6.297 1 97.88 87 ALA A C 1
ATOM 667 O O . ALA A 1 87 ? -8.828 -3.549 7.434 1 97.88 87 ALA A O 1
ATOM 668 N N . ARG A 1 88 ? -7.93 -3.215 5.395 1 97.31 88 ARG A N 1
ATOM 669 C CA . ARG A 1 88 ? -6.762 -4.02 5.738 1 97.31 88 ARG A CA 1
ATOM 670 C C . ARG A 1 88 ? -5.961 -3.363 6.859 1 97.31 88 ARG A C 1
ATOM 672 O O . ARG A 1 88 ? -5.555 -4.031 7.812 1 97.31 88 ARG A O 1
ATOM 679 N N . GLU A 1 89 ? -5.703 -2.113 6.75 1 94.69 89 GLU A N 1
ATOM 680 C CA . GLU A 1 89 ? -4.949 -1.402 7.777 1 94.69 89 GLU A CA 1
ATOM 681 C C . GLU A 1 89 ? -5.691 -1.4 9.109 1 94.69 89 GLU A C 1
ATOM 683 O O . GLU A 1 89 ? -5.094 -1.621 10.164 1 94.69 89 GLU A O 1
ATOM 688 N N . LYS A 1 90 ? -6.941 -1.134 9.078 1 94.5 90 LYS A N 1
ATOM 689 C CA . LYS A 1 90 ? -7.766 -1.161 10.281 1 94.5 90 LYS A CA 1
ATOM 690 C C . LYS A 1 90 ? -7.707 -2.529 10.961 1 94.5 90 LYS A C 1
ATOM 692 O O . LYS A 1 90 ? -7.551 -2.621 12.18 1 94.5 90 LYS A O 1
ATOM 697 N N . HIS A 1 91 ? -7.84 -3.504 10.188 1 95.31 91 HIS A N 1
ATOM 698 C CA . HIS A 1 91 ? -7.758 -4.867 10.695 1 95.31 91 HIS A CA 1
ATOM 699 C C . HIS A 1 91 ? -6.414 -5.121 11.375 1 95.31 91 HIS A C 1
ATOM 701 O O . HIS A 1 91 ? -6.359 -5.719 12.453 1 95.31 91 HIS A O 1
ATOM 707 N N . TYR A 1 92 ? -5.367 -4.703 10.75 1 93.19 92 TYR A N 1
ATOM 708 C CA . TYR A 1 92 ? -4.027 -4.863 11.305 1 93.19 92 TYR A CA 1
ATOM 709 C C . TYR A 1 92 ? -3.908 -4.172 12.656 1 93.19 92 TYR A C 1
ATOM 711 O O . TYR A 1 92 ? -3.412 -4.762 13.617 1 93.19 92 TYR A O 1
ATOM 719 N N . ILE A 1 93 ? -4.387 -2.977 12.672 1 89.94 93 ILE A N 1
ATOM 720 C CA . ILE A 1 93 ? -4.312 -2.178 13.891 1 89.94 93 ILE A CA 1
ATOM 721 C C . ILE A 1 93 ? -5.086 -2.875 15.008 1 89.94 93 ILE A C 1
ATOM 723 O O . ILE A 1 93 ? -4.574 -3.033 16.125 1 89.94 93 ILE A O 1
ATOM 727 N N . GLN A 1 94 ? -6.254 -3.275 14.734 1 89.62 94 GLN A N 1
ATOM 728 C CA . GLN A 1 94 ? -7.117 -3.9 15.727 1 89.62 94 GLN A CA 1
ATOM 729 C C . GLN A 1 94 ? -6.547 -5.238 16.188 1 89.62 94 GLN A C 1
ATOM 731 O O . GLN A 1 94 ? -6.512 -5.52 17.391 1 89.62 94 GLN A O 1
ATOM 736 N N . SER A 1 95 ? -6.094 -5.984 15.297 1 89.38 95 SER A N 1
ATOM 737 C CA . SER A 1 95 ? -5.613 -7.324 15.602 1 89.38 95 SER A CA 1
ATOM 738 C C . SER A 1 95 ? -4.309 -7.277 16.391 1 89.38 95 SER A C 1
ATOM 740 O O . SER A 1 95 ? -3.955 -8.242 17.078 1 89.38 95 SER A O 1
ATOM 742 N N . HIS A 1 96 ? -3.582 -6.227 16.328 1 86.81 96 HIS A N 1
ATOM 743 C CA . HIS A 1 96 ? -2.311 -6.105 17.031 1 86.81 96 HIS A CA 1
ATOM 744 C C . HIS A 1 96 ? -2.422 -5.145 18.203 1 86.81 96 HIS A C 1
ATOM 746 O O . HIS A 1 96 ? -1.412 -4.789 18.812 1 86.81 96 HIS A O 1
ATOM 752 N N . HIS A 1 97 ? -3.65 -4.75 18.469 1 81.56 97 HIS A N 1
ATOM 753 C CA . HIS A 1 97 ? -3.967 -3.924 19.625 1 81.56 97 HIS A CA 1
ATOM 754 C C . HIS A 1 97 ? -3.137 -2.646 19.641 1 81.56 97 HIS A C 1
ATOM 756 O O . HIS A 1 97 ? -2.621 -2.244 20.688 1 81.56 97 HIS A O 1
ATOM 762 N N . LEU A 1 98 ? -2.854 -2.305 18.359 1 74 98 LEU A N 1
ATOM 763 C CA . LEU A 1 98 ? -2.162 -1.023 18.266 1 74 98 LEU A CA 1
ATOM 764 C C . LEU A 1 98 ? -3.078 0.122 18.688 1 74 98 LEU A C 1
ATOM 766 O O . LEU A 1 98 ? -4.258 0.14 18.328 1 74 98 LEU A O 1
ATOM 770 N N . ILE A 1 99 ? -2.879 0.769 19.828 1 60.34 99 ILE A N 1
ATOM 771 C CA . ILE A 1 99 ? -3.715 1.761 20.5 1 60.34 99 ILE A CA 1
ATOM 772 C C . ILE A 1 99 ? -3.787 3.029 19.656 1 60.34 99 ILE A C 1
ATOM 774 O O . ILE A 1 99 ? -2.799 3.422 19.031 1 60.34 99 ILE A O 1
ATOM 778 N N . GLY A 1 100 ? -5.059 3.748 19.656 1 56.16 100 GLY A N 1
ATOM 779 C CA . GLY A 1 100 ? -5.246 5.152 19.328 1 56.16 100 GLY A CA 1
ATOM 780 C C . GLY A 1 100 ? -5.648 5.375 17.875 1 56.16 100 GLY A C 1
ATOM 781 O O . GLY A 1 100 ? -6.023 6.488 17.5 1 56.16 100 GLY A O 1
ATOM 782 N N . LYS A 1 101 ? -5.652 4.242 17.047 1 61.56 101 LYS A N 1
ATOM 783 C CA . LYS A 1 101 ? -5.918 4.711 15.688 1 61.56 101 LYS A CA 1
ATOM 784 C C . LYS A 1 101 ? -7.246 4.176 15.172 1 61.56 101 LYS A C 1
ATOM 786 O O . LYS A 1 101 ? -7.457 2.961 15.133 1 61.56 101 LYS A O 1
ATOM 791 N N . LEU A 1 102 ? -8.164 5.09 15.258 1 81.06 102 LEU A N 1
ATOM 792 C CA . LEU A 1 102 ? -9.43 4.68 14.664 1 81.06 102 LEU A CA 1
ATOM 793 C C . LEU A 1 102 ? -9.539 5.176 13.227 1 81.06 102 LEU A C 1
ATOM 795 O O . LEU A 1 102 ? -9.609 6.387 12.984 1 81.06 102 LEU A O 1
ATOM 799 N N . LEU A 1 103 ? -9.383 4.25 12.32 1 93.44 103 LEU A N 1
ATOM 800 C CA . LEU A 1 103 ? -9.578 4.562 10.914 1 93.44 103 LEU A CA 1
ATOM 801 C C . LEU A 1 103 ? -11.047 4.457 10.523 1 93.44 103 LEU A C 1
ATOM 803 O O . LEU A 1 103 ? -11.75 3.555 10.984 1 93.44 103 LEU A O 1
ATOM 807 N N . SER A 1 104 ? -11.508 5.449 9.82 1 95.38 104 SER A N 1
ATOM 808 C CA . SER A 1 104 ? -12.852 5.398 9.25 1 95.38 104 SER A CA 1
ATOM 809 C C . SER A 1 104 ? -12.82 4.891 7.812 1 95.38 104 SER A C 1
ATOM 811 O O . SER A 1 104 ? -12.258 5.535 6.93 1 95.38 104 SER A O 1
ATOM 813 N N . CYS A 1 105 ? -13.477 3.771 7.57 1 97.69 105 CYS A N 1
ATOM 814 C CA . CYS A 1 105 ? -13.508 3.145 6.254 1 97.69 105 CYS A CA 1
ATOM 815 C C . CYS A 1 105 ? -14.93 3.096 5.703 1 97.69 105 CYS A C 1
ATOM 817 O O . CYS A 1 105 ? -15.891 3.047 6.465 1 97.69 105 CYS A O 1
ATOM 819 N N . ASP A 1 106 ? -15.039 3.117 4.395 1 97.75 106 ASP A N 1
ATOM 820 C CA . ASP A 1 106 ? -16.359 2.893 3.809 1 97.75 106 ASP A CA 1
ATOM 821 C C . ASP A 1 106 ? -16.641 1.4 3.662 1 97.75 106 ASP A C 1
ATOM 823 O O . ASP A 1 106 ? -15.812 0.564 4.023 1 97.75 106 ASP A O 1
ATOM 827 N N . LYS A 1 107 ? -17.75 1.1 3.131 1 97.25 107 LYS A N 1
ATOM 828 C CA . LYS A 1 107 ? -18.203 -0.289 3.096 1 97.25 107 LYS A CA 1
ATOM 829 C C . LYS A 1 107 ? -17.406 -1.097 2.07 1 97.25 107 LYS A C 1
ATOM 831 O O . LYS A 1 107 ? -17.484 -2.326 2.049 1 97.25 107 LYS A O 1
ATOM 836 N N . PHE A 1 108 ? -16.656 -0.452 1.214 1 98.31 108 PHE A N 1
ATOM 837 C CA . PHE A 1 108 ? -15.891 -1.13 0.174 1 98.31 108 PHE A CA 1
ATOM 838 C C . PHE A 1 108 ? -14.438 -1.307 0.599 1 98.31 108 PHE A C 1
ATOM 840 O O . PHE A 1 108 ? -13.633 -1.882 -0.14 1 98.31 108 PHE A O 1
ATOM 847 N N . GLY A 1 109 ? -14.102 -0.777 1.842 1 98.44 109 GLY A N 1
ATOM 848 C CA . GLY A 1 109 ? -12.766 -0.993 2.383 1 98.44 109 GLY A CA 1
ATOM 849 C C . GLY A 1 1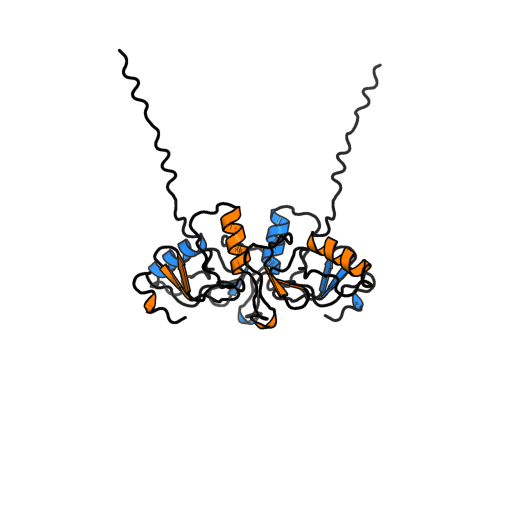09 ? -11.812 0.151 2.094 1 98.44 109 GLY A C 1
ATOM 850 O O . GLY A 1 109 ? -10.609 0.034 2.324 1 98.44 109 GLY A O 1
ATOM 851 N N . ASP A 1 110 ? -12.336 1.242 1.529 1 98.44 110 ASP A N 1
ATOM 852 C CA . ASP A 1 110 ? -11.523 2.428 1.286 1 98.44 110 ASP A CA 1
ATOM 853 C C . ASP A 1 110 ? -11.703 3.455 2.4 1 98.44 110 ASP A C 1
ATOM 855 O O . ASP A 1 110 ? -12.609 3.332 3.227 1 98.44 110 ASP A O 1
ATOM 859 N N . TYR A 1 111 ? -10.836 4.445 2.406 1 97.94 111 TYR A N 1
ATOM 860 C CA . TYR A 1 111 ? -10.891 5.469 3.443 1 97.94 111 TYR A CA 1
ATOM 861 C C . TYR A 1 111 ? -12.031 6.449 3.18 1 97.94 111 TYR A C 1
ATOM 863 O O . TYR A 1 111 ? -12.219 6.902 2.049 1 97.94 111 TYR A O 1
ATOM 871 N N . ARG A 1 112 ? -12.727 6.656 4.234 1 97.31 112 ARG A N 1
ATOM 872 C CA . ARG A 1 112 ? -13.578 7.832 4.117 1 97.31 112 ARG A CA 1
ATOM 873 C C . ARG A 1 112 ? -12.75 9.102 3.939 1 97.31 112 ARG A C 1
ATOM 875 O O . ARG A 1 112 ? -11.68 9.234 4.535 1 97.31 112 ARG A O 1
ATOM 882 N N . ARG A 1 113 ? -13.258 10.016 3.227 1 97.12 113 ARG A N 1
ATOM 883 C CA . ARG A 1 113 ? -12.461 11.156 2.791 1 97.12 113 ARG A CA 1
ATOM 884 C C . ARG A 1 113 ? -12.07 12.039 3.977 1 97.12 113 ARG A C 1
ATOM 886 O O . ARG A 1 113 ? -11.094 12.773 3.91 1 97.12 113 ARG A O 1
ATOM 893 N N . SER A 1 114 ? -12.883 12.031 4.992 1 95.88 114 SER A N 1
ATOM 894 C CA . SER A 1 114 ? -12.562 12.75 6.219 1 95.88 114 SER A CA 1
ATOM 895 C C . SER A 1 114 ? -12.164 11.789 7.336 1 95.88 114 SER A C 1
ATOM 897 O O . SER A 1 114 ? -12.891 10.844 7.641 1 95.88 114 SER A O 1
ATOM 899 N N . GLN A 1 115 ? -11.031 12.086 7.871 1 94.5 115 GLN A N 1
ATOM 900 C CA . GLN A 1 115 ? -10.508 11.281 8.969 1 94.5 115 GLN A CA 1
ATOM 901 C C . GLN A 1 115 ? -10.109 12.156 10.148 1 94.5 115 GLN A C 1
ATOM 903 O O . GLN A 1 115 ? -9.531 13.227 9.969 1 94.5 115 GLN A O 1
ATOM 908 N N . CYS A 1 116 ? -10.453 11.594 11.281 1 89.44 116 CYS A N 1
ATOM 909 C CA . CYS A 1 116 ? -10.07 12.336 12.484 1 89.44 116 CYS A CA 1
ATOM 910 C C . CYS A 1 116 ? -9.266 11.453 13.438 1 89.44 116 CYS A C 1
ATOM 912 O O . CYS A 1 116 ? -9.57 10.273 13.602 1 89.44 116 CYS A O 1
ATOM 914 N N . LEU A 1 117 ? -8.266 12.008 13.875 1 81.06 117 LEU A N 1
ATOM 915 C CA . LEU A 1 117 ? -7.457 11.414 14.93 1 81.06 117 LEU A CA 1
ATOM 916 C C . LEU A 1 117 ? -7.32 12.367 16.109 1 81.06 117 LEU A C 1
ATOM 918 O O . LEU A 1 117 ? -6.648 13.398 16.016 1 81.06 117 LEU A O 1
ATOM 922 N N . GLY A 1 118 ? -7.891 11.914 17.125 1 79.38 118 GLY A N 1
ATOM 923 C CA . GLY A 1 118 ? -7.953 12.852 18.234 1 79.38 118 GLY A CA 1
ATOM 924 C C . GLY A 1 118 ? -8.75 14.102 17.922 1 79.38 118 GLY A C 1
ATOM 925 O O . GLY A 1 118 ? -9.906 14.023 17.5 1 79.38 118 GLY A O 1
ATOM 926 N N . SER A 1 119 ? -7.953 15.234 18.078 1 84.44 119 SER A N 1
ATOM 927 C CA . SER A 1 119 ? -8.656 16.5 17.906 1 84.44 119 SER A CA 1
ATOM 928 C C . SER A 1 119 ? -8.398 17.094 16.516 1 84.44 119 SER A C 1
ATOM 930 O O . SER A 1 119 ? -8.797 18.219 16.234 1 84.44 119 SER A O 1
ATOM 932 N N . VAL A 1 120 ? -7.754 16.391 15.734 1 88 120 VAL A N 1
ATOM 933 C CA . VAL A 1 120 ? -7.418 16.938 14.422 1 88 120 VAL A CA 1
ATOM 934 C C . VAL A 1 120 ? -8.055 16.078 13.328 1 88 120 VAL A C 1
ATOM 936 O O . VAL A 1 120 ? -7.996 14.844 13.383 1 88 120 VAL A O 1
ATOM 939 N N . CYS A 1 121 ? -8.625 16.781 12.367 1 93.12 121 CYS A N 1
ATOM 940 C CA . CYS A 1 121 ? -9.273 16.094 11.25 1 93.12 121 CYS A CA 1
ATOM 941 C C . CYS A 1 121 ? -8.633 16.5 9.93 1 93.12 121 CYS A C 1
ATOM 943 O O . CYS A 1 121 ? -8.258 17.656 9.742 1 93.12 121 CYS A O 1
ATOM 945 N N . HIS A 1 122 ? -8.523 15.477 9.047 1 94.19 122 HIS A N 1
ATOM 946 C CA . HIS A 1 122 ? -7.898 15.703 7.75 1 94.19 122 HIS A CA 1
ATOM 947 C C . HIS A 1 122 ? -8.766 15.164 6.621 1 94.19 122 HIS A C 1
ATOM 949 O O . HIS A 1 122 ? -9.492 14.188 6.805 1 94.19 122 HIS A O 1
ATOM 955 N N . CYS A 1 123 ? -8.688 15.836 5.465 1 97.19 123 CYS A N 1
ATOM 956 C CA . CYS A 1 123 ? -9.07 15.172 4.223 1 97.19 123 CYS A CA 1
ATOM 957 C C . CYS A 1 123 ? -8.008 14.172 3.781 1 97.19 123 CYS A C 1
ATOM 959 O O . CYS A 1 123 ? -6.809 14.43 3.924 1 97.19 123 CYS A O 1
ATOM 961 N N . VAL A 1 124 ? -8.516 13.07 3.273 1 97.5 124 VAL A N 1
ATOM 962 C CA . VAL A 1 124 ? -7.527 12.07 2.881 1 97.5 124 VAL A CA 1
ATOM 963 C C . VAL A 1 124 ? -7.867 11.523 1.497 1 97.5 124 VAL A C 1
ATOM 965 O O . VAL A 1 124 ? -9.016 11.625 1.048 1 97.5 124 VAL A O 1
ATOM 968 N N . ASN A 1 125 ? -6.816 11 0.776 1 97.81 125 ASN A N 1
ATOM 969 C CA . ASN A 1 125 ? -7.027 10.18 -0.412 1 97.81 125 ASN A CA 1
ATOM 970 C C . ASN A 1 125 ? -7.738 8.875 -0.072 1 97.81 125 ASN A C 1
ATOM 972 O O . ASN A 1 125 ? -7.234 8.07 0.718 1 97.81 125 ASN A O 1
ATOM 976 N N . PRO A 1 126 ? -8.766 8.641 -0.659 1 97.94 126 PRO A N 1
ATOM 977 C CA . PRO A 1 126 ? -9.547 7.473 -0.247 1 97.94 126 PRO A CA 1
ATOM 978 C C . PRO A 1 126 ? -8.852 6.156 -0.583 1 97.94 126 PRO A C 1
ATOM 980 O O . PRO A 1 126 ? -9.18 5.117 -0.003 1 97.94 126 PRO A O 1
ATOM 983 N N . LYS A 1 127 ? -7.938 6.215 -1.485 1 96.94 127 LYS A N 1
ATOM 984 C CA . LYS A 1 127 ? -7.328 4.977 -1.96 1 96.94 127 LYS A CA 1
ATOM 985 C C . LYS A 1 127 ? -6.148 4.57 -1.081 1 96.94 127 LYS A C 1
ATOM 987 O O . LYS A 1 127 ? -5.938 3.385 -0.823 1 96.94 127 LYS A O 1
ATOM 992 N N . ASP A 1 128 ? -5.449 5.633 -0.513 1 96.44 128 ASP A N 1
ATOM 993 C CA . ASP A 1 128 ? -4.246 5.223 0.203 1 96.44 128 ASP A CA 1
ATOM 994 C C . ASP A 1 128 ? -4.184 5.867 1.586 1 96.44 128 ASP A C 1
ATOM 996 O O . ASP A 1 128 ? -3.266 5.59 2.365 1 96.44 128 ASP A O 1
ATOM 1000 N N . GLY A 1 129 ? -5.078 6.738 1.869 1 96.81 129 GLY A N 1
ATOM 1001 C CA . GLY A 1 129 ? -5.203 7.281 3.211 1 96.81 129 GLY A CA 1
ATOM 1002 C C . GLY A 1 129 ? -4.262 8.445 3.473 1 96.81 129 GLY A C 1
ATOM 1003 O O . GLY A 1 129 ? -4.145 8.914 4.609 1 96.81 129 GLY A O 1
ATOM 1004 N N . SER A 1 130 ? -3.607 8.914 2.477 1 96.81 130 SER A N 1
ATOM 1005 C CA . SER A 1 130 ? -2.676 10.023 2.674 1 96.81 130 SER A CA 1
ATOM 1006 C C . SER A 1 130 ? -3.418 11.344 2.867 1 96.81 130 SER A C 1
ATOM 1008 O O . SER A 1 130 ? -4.461 11.57 2.248 1 96.81 130 SER A O 1
ATOM 1010 N N . TYR A 1 131 ? -2.842 12.172 3.684 1 95.94 131 TYR A N 1
ATOM 1011 C CA . TYR A 1 131 ? -3.461 13.469 3.938 1 95.94 131 TYR A CA 1
ATOM 1012 C C . TYR A 1 131 ? -3.439 14.344 2.686 1 95.94 131 TYR A C 1
ATOM 1014 O O . TYR A 1 131 ? -2.48 14.305 1.91 1 95.94 131 TYR A O 1
ATOM 1022 N N . ILE A 1 132 ? -4.508 15.039 2.553 1 95.38 132 ILE A N 1
ATOM 1023 C CA . ILE A 1 132 ? -4.605 16.062 1.523 1 95.38 132 ILE A CA 1
ATOM 1024 C C . ILE A 1 132 ? -4.73 17.438 2.18 1 95.38 132 ILE A C 1
ATOM 1026 O O . ILE A 1 132 ? -5.691 17.703 2.904 1 95.38 132 ILE A O 1
ATOM 1030 N N . GLY A 1 133 ? -3.803 18.234 1.969 1 90.25 133 GLY A N 1
ATOM 1031 C CA . GLY A 1 133 ? -3.863 19.562 2.543 1 90.25 133 GLY A CA 1
ATOM 1032 C C . GLY A 1 133 ? -3.648 19.578 4.043 1 90.25 133 GLY A C 1
ATOM 1033 O O . GLY A 1 133 ? -2.992 18.703 4.59 1 90.25 133 GLY A O 1
ATOM 1034 N N . ASN A 1 134 ? -4.156 20.672 4.676 1 88.31 134 ASN A N 1
ATOM 1035 C CA . ASN A 1 134 ? -3.971 20.844 6.109 1 88.31 134 ASN A CA 1
ATOM 1036 C C . ASN A 1 134 ? -5.156 20.297 6.898 1 88.31 134 ASN A C 1
ATOM 1038 O O . ASN A 1 134 ? -6.266 20.203 6.375 1 88.31 134 ASN A O 1
ATOM 1042 N N . GLY A 1 135 ? -4.871 19.938 8.07 1 90.88 135 GLY A N 1
ATOM 1043 C CA . GLY A 1 135 ? -5.926 19.5 8.977 1 90.88 135 GLY A CA 1
ATOM 1044 C C . GLY A 1 135 ? -6.594 20.656 9.711 1 90.88 135 GLY A C 1
ATOM 1045 O O . GLY A 1 135 ? -6.105 21.781 9.672 1 90.88 135 GLY A O 1
ATOM 1046 N N . VAL A 1 136 ? -7.75 20.328 10.258 1 92.56 136 VAL A N 1
ATOM 1047 C CA . VAL A 1 136 ? -8.469 21.297 11.094 1 92.56 136 VAL A CA 1
ATOM 1048 C C . VAL A 1 136 ? -8.766 20.672 12.453 1 92.56 136 VAL A C 1
ATOM 1050 O O . VAL A 1 136 ? -8.75 19.453 12.609 1 92.56 136 VAL A O 1
ATOM 1053 N N . HIS A 1 137 ? -8.922 21.594 13.391 1 91.06 137 HIS A N 1
ATOM 1054 C CA . HIS A 1 137 ? -9.367 21.109 14.695 1 91.06 137 HIS A CA 1
ATOM 1055 C C . HIS A 1 137 ? -10.75 20.469 14.594 1 91.06 137 HIS A C 1
ATOM 1057 O O . HIS A 1 137 ? -11.578 20.891 13.789 1 91.06 137 HIS A O 1
ATOM 1063 N N . ILE A 1 138 ? -11.023 19.5 15.43 1 91.06 138 ILE A N 1
ATOM 1064 C CA . ILE A 1 138 ? -12.227 18.672 15.352 1 91.06 138 ILE A CA 1
ATOM 1065 C C . ILE A 1 138 ? -13.469 19.562 15.477 1 91.06 138 ILE A C 1
ATOM 1067 O O . ILE A 1 138 ? -14.516 19.25 14.914 1 91.06 138 ILE A O 1
ATOM 1071 N N . THR A 1 139 ? -13.391 20.656 16.172 1 93.5 139 THR A N 1
ATOM 1072 C CA . THR A 1 139 ? -14.516 21.578 16.328 1 93.5 139 THR A CA 1
ATOM 1073 C C . THR A 1 139 ? -14.891 22.219 15 1 93.5 139 THR A C 1
ATOM 1075 O O . THR A 1 139 ? -15.977 22.781 14.852 1 93.5 139 THR A O 1
ATOM 1078 N N . GLN A 1 140 ? -13.969 22.188 14.023 1 93.38 140 GLN A N 1
ATOM 1079 C CA . GLN A 1 140 ? -14.195 22.766 12.703 1 93.38 140 GLN A CA 1
ATOM 1080 C C . GLN A 1 140 ? -14.375 21.688 11.648 1 93.38 140 GLN A C 1
ATOM 1082 O O . GLN A 1 140 ? -14.141 21.922 10.461 1 93.38 140 GLN A O 1
ATOM 1087 N N . LYS A 1 141 ? -14.664 20.516 12.047 1 90.81 141 LYS A N 1
ATOM 1088 C CA . LYS A 1 141 ? -14.773 19.375 11.156 1 90.81 141 LYS A CA 1
ATOM 1089 C C . LYS A 1 141 ? -15.758 19.641 10.023 1 90.81 141 LYS A C 1
ATOM 1091 O O . LYS A 1 141 ? -15.547 19.203 8.891 1 90.81 141 LYS A O 1
ATOM 1096 N N . ASP A 1 142 ? -16.812 20.344 10.328 1 90.69 142 ASP A N 1
ATOM 1097 C CA . ASP A 1 142 ? -17.875 20.578 9.352 1 90.69 142 ASP A CA 1
ATOM 1098 C C . ASP A 1 142 ? -17.391 21.5 8.227 1 90.69 142 ASP A C 1
ATOM 1100 O O . ASP A 1 142 ? -18 21.578 7.164 1 90.69 142 ASP A O 1
ATOM 1104 N N . SER A 1 143 ? -16.312 22.141 8.484 1 90.81 143 SER A N 1
ATOM 1105 C CA . SER A 1 143 ? -15.758 23.031 7.469 1 90.81 143 SER A CA 1
ATOM 1106 C C . SER A 1 143 ? -14.891 22.266 6.477 1 90.81 143 SER A C 1
ATOM 1108 O O . SER A 1 143 ? -14.523 22.797 5.426 1 90.81 143 SER A O 1
ATOM 1110 N N . LEU A 1 144 ? -14.539 21.047 6.941 1 89.62 144 LEU A N 1
ATOM 1111 C CA . LEU A 1 144 ? -13.703 20.234 6.062 1 89.62 144 LEU A CA 1
ATOM 1112 C C . LEU A 1 144 ? -14.492 19.781 4.836 1 89.62 144 LEU A C 1
ATOM 1114 O O . LEU A 1 144 ? -15.547 19.156 4.965 1 89.62 144 LEU A O 1
ATOM 1118 N N . ASN A 1 145 ? -14.305 20.281 3.586 1 91.06 145 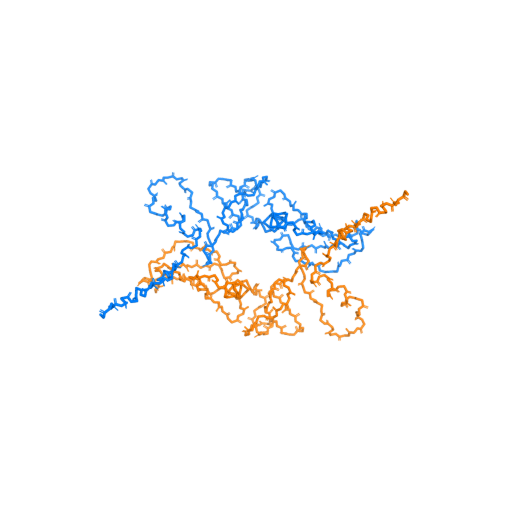ASN A N 1
ATOM 1119 C CA . ASN A 1 145 ? -14.938 19.891 2.332 1 91.06 145 ASN A CA 1
ATOM 1120 C C . ASN A 1 145 ? -14.055 18.938 1.527 1 91.06 145 ASN A C 1
ATOM 1122 O O . ASN A 1 145 ? -13.297 19.375 0.659 1 91.06 145 ASN A O 1
ATOM 1126 N N . CYS A 1 146 ? -14.188 17.766 1.979 1 94.94 146 CYS A N 1
ATOM 1127 C CA . CYS A 1 146 ? -13.305 16.797 1.346 1 94.94 146 CYS A CA 1
ATOM 1128 C C . CYS A 1 146 ? -13.961 16.172 0.122 1 94.94 146 CYS A C 1
ATOM 1130 O O . CYS A 1 146 ? -15.141 15.797 0.167 1 94.94 146 CYS A O 1
ATOM 1132 N N . MET B 1 1 ? -1.189 -4.891 65.312 1 34.31 1 MET B N 1
ATOM 1133 C CA . MET B 1 1 ? -2.111 -4.852 64.188 1 34.31 1 MET B CA 1
ATOM 1134 C C . MET B 1 1 ? -1.483 -4.129 62.969 1 34.31 1 MET B C 1
ATOM 1136 O O . MET B 1 1 ? -1.301 -2.912 63 1 34.31 1 MET B O 1
ATOM 1140 N N . ILE B 1 2 ? -0.503 -4.824 62.344 1 47.22 2 ILE B N 1
ATOM 1141 C CA . ILE B 1 2 ? 0.265 -4.355 61.188 1 47.22 2 ILE B CA 1
ATOM 1142 C C . ILE B 1 2 ? -0.668 -4.125 60 1 47.22 2 ILE B C 1
ATOM 1144 O O . ILE B 1 2 ? -1.396 -5.035 59.594 1 47.22 2 ILE B O 1
ATOM 1148 N N . SER B 1 3 ? -1.189 -2.881 59.875 1 44.12 3 SER B N 1
ATOM 1149 C CA . SER B 1 3 ? -1.946 -2.445 58.688 1 44.12 3 SER B CA 1
ATOM 1150 C C . SER B 1 3 ? -1.148 -2.65 57.406 1 44.12 3 SER B C 1
ATOM 1152 O O . SER B 1 3 ? -0.02 -2.168 57.281 1 44.12 3 SER B O 1
ATOM 1154 N N . THR B 1 4 ? -1.278 -3.838 56.75 1 51.28 4 THR B N 1
ATOM 1155 C CA . THR B 1 4 ? -0.789 -4.117 55.406 1 51.28 4 THR B CA 1
ATOM 1156 C C . THR B 1 4 ? -1.36 -3.115 54.406 1 51.28 4 THR B C 1
ATOM 1158 O O . THR B 1 4 ? -2.562 -3.115 54.156 1 51.28 4 THR B O 1
ATOM 1161 N N . ARG B 1 5 ? -0.766 -1.904 54.406 1 47.25 5 ARG B N 1
ATOM 1162 C CA . ARG B 1 5 ? -1.111 -1.033 53.281 1 47.25 5 ARG B CA 1
ATOM 1163 C C . ARG B 1 5 ? -0.907 -1.745 51.938 1 47.25 5 ARG B C 1
ATOM 1165 O O . ARG B 1 5 ? 0.206 -2.168 51.625 1 47.25 5 ARG B O 1
ATOM 1172 N N . SER B 1 6 ? -1.955 -2.51 51.438 1 49.19 6 SER B N 1
ATOM 1173 C CA . SER B 1 6 ? -1.902 -2.992 50.062 1 49.19 6 SER B CA 1
ATOM 1174 C C . SER B 1 6 ? -1.612 -1.856 49.094 1 49.19 6 SER B C 1
ATOM 1176 O O . SER B 1 6 ? -2.365 -0.882 49.031 1 49.19 6 SER B O 1
ATOM 1178 N N . PHE B 1 7 ? -0.349 -1.547 48.844 1 50.09 7 PHE B N 1
ATOM 1179 C CA . PHE B 1 7 ? -0.006 -0.656 47.75 1 50.09 7 PHE B CA 1
ATOM 1180 C C . PHE B 1 7 ? -0.632 -1.14 46.438 1 50.09 7 PHE B C 1
ATOM 1182 O O . PHE B 1 7 ? -0.263 -2.195 45.938 1 50.09 7 PHE B O 1
ATOM 1189 N N . LEU B 1 8 ? -1.895 -0.78 46.25 1 44.41 8 LEU B N 1
ATOM 1190 C CA . LEU B 1 8 ? -2.469 -0.974 44.906 1 44.41 8 LEU B CA 1
ATOM 1191 C C . LEU B 1 8 ? -1.63 -0.273 43.844 1 44.41 8 LEU B C 1
ATOM 1193 O O . LEU B 1 8 ? -1.5 0.953 43.875 1 44.41 8 LEU B O 1
ATOM 1197 N N . LEU B 1 9 ? -0.602 -0.918 43.406 1 45.31 9 LEU B N 1
ATOM 1198 C CA . LEU B 1 9 ? 0.098 -0.424 42.219 1 45.31 9 LEU B CA 1
ATOM 1199 C C . LEU B 1 9 ? -0.881 -0.146 41.062 1 45.31 9 LEU B C 1
ATOM 1201 O O . LEU B 1 9 ? -1.533 -1.064 40.562 1 45.31 9 LEU B O 1
ATOM 1205 N N . CYS B 1 10 ? -1.505 0.969 41.031 1 43.16 10 CYS B N 1
ATOM 1206 C CA . CYS B 1 10 ? -2.293 1.407 39.875 1 43.16 10 CYS B CA 1
ATOM 1207 C C . CYS B 1 10 ? -1.465 1.361 38.594 1 43.16 10 CYS B C 1
ATOM 1209 O O . CYS B 1 10 ? -0.523 2.141 38.438 1 43.16 10 CYS B O 1
ATOM 1211 N N . LEU B 1 11 ? -1.26 0.203 38.094 1 44.69 11 LEU B N 1
ATOM 1212 C CA . LEU B 1 11 ? -0.72 0.193 36.719 1 44.69 11 LEU B CA 1
ATOM 1213 C C . LEU B 1 11 ? -1.499 1.143 35.812 1 44.69 11 LEU B C 1
ATOM 1215 O O . LEU B 1 11 ? -2.648 0.868 35.469 1 44.69 11 LEU B O 1
ATOM 1219 N N . VAL B 1 12 ? -1.491 2.434 36 1 40.25 12 VAL B N 1
ATOM 1220 C CA . VAL B 1 12 ? -2.033 3.328 34.969 1 40.25 12 VAL B CA 1
ATOM 1221 C C . VAL B 1 12 ? -1.546 2.898 33.594 1 40.25 12 VAL B C 1
ATOM 1223 O O . VAL B 1 12 ? -0.344 2.918 33.312 1 40.25 12 VAL B O 1
ATOM 1226 N N . VAL B 1 13 ? -2.125 1.873 33.062 1 43.53 13 VAL B N 1
ATOM 1227 C CA . VAL B 1 13 ? -1.916 1.744 31.625 1 43.53 13 VAL B CA 1
ATOM 1228 C C . VAL B 1 13 ? -2.186 3.084 30.938 1 43.53 13 VAL B C 1
ATOM 1230 O O . VAL B 1 13 ? -3.318 3.57 30.938 1 43.53 13 VAL B O 1
ATOM 1233 N N . ALA B 1 14 ? -1.346 4.121 31.094 1 40.09 14 ALA B N 1
ATOM 1234 C CA . ALA B 1 14 ? -1.506 5.312 30.25 1 40.09 14 ALA B CA 1
ATOM 1235 C C . ALA B 1 14 ? -2.047 4.949 28.875 1 40.09 14 ALA B C 1
ATOM 1237 O O . ALA B 1 14 ? -1.449 4.141 28.156 1 40.09 14 ALA B O 1
ATOM 1238 N N . ALA B 1 15 ? -3.291 4.914 28.703 1 42.91 15 ALA B N 1
ATOM 1239 C CA . ALA B 1 15 ? -3.883 4.891 27.375 1 42.91 15 ALA B CA 1
ATOM 1240 C C . ALA B 1 15 ? -3.092 5.766 26.406 1 42.91 15 ALA B C 1
ATOM 1242 O O . ALA B 1 15 ? -3.141 6.996 26.484 1 42.91 15 ALA B O 1
ATOM 1243 N N . VAL B 1 16 ? -1.862 5.617 26.203 1 44.12 16 VAL B N 1
ATOM 1244 C CA . VAL B 1 16 ? -1.117 6.422 25.25 1 44.12 16 VAL B CA 1
ATOM 1245 C C . VAL B 1 16 ? -1.934 6.582 23.969 1 44.12 16 VAL B C 1
ATOM 1247 O O . VAL B 1 16 ? -2.232 5.602 23.281 1 44.12 16 VAL B O 1
ATOM 1250 N N . SER B 1 17 ? -3.102 7.207 23.812 1 51.22 17 SER B N 1
ATOM 1251 C CA . SER B 1 17 ? -3.699 7.758 22.594 1 51.22 17 SER B CA 1
ATOM 1252 C C . SER B 1 17 ? -2.643 8.008 21.531 1 51.22 17 SER B C 1
ATOM 1254 O O . SER B 1 17 ? -2.15 9.133 21.391 1 51.22 17 SER B O 1
ATOM 1256 N N . ALA B 1 18 ? -1.558 7.211 21.281 1 60.38 18 ALA B N 1
ATOM 1257 C CA . ALA B 1 18 ? -0.234 7.594 20.812 1 60.38 18 ALA B CA 1
ATOM 1258 C C . ALA B 1 18 ? -0.301 8.117 19.375 1 60.38 18 ALA B C 1
ATOM 1260 O O . ALA B 1 18 ? -0.851 7.453 18.484 1 60.38 18 ALA B O 1
ATOM 1261 N N . ILE B 1 19 ? -0.483 9.492 19.125 1 77.69 19 ILE B N 1
ATOM 1262 C CA . ILE B 1 19 ? -0.195 10.172 17.859 1 77.69 19 ILE B CA 1
ATOM 1263 C C . ILE B 1 19 ? 0.896 9.422 17.109 1 77.69 19 ILE B C 1
ATOM 1265 O O . ILE B 1 19 ? 1.886 8.984 17.703 1 77.69 19 ILE B O 1
ATOM 1269 N N . GLY B 1 20 ? 0.546 9.031 15.914 1 85.56 20 GLY B N 1
ATOM 1270 C CA . GLY B 1 20 ? 1.509 8.305 15.102 1 85.56 20 GLY B CA 1
ATOM 1271 C C . GLY B 1 20 ? 2.807 9.062 14.898 1 85.56 20 GLY B C 1
ATOM 1272 O O . GLY B 1 20 ? 2.863 10.273 15.109 1 85.56 20 GLY B O 1
ATOM 1273 N N . PRO B 1 21 ? 3.795 8.359 14.586 1 90.88 21 PRO B N 1
ATOM 1274 C CA . PRO B 1 21 ? 5.109 8.984 14.438 1 90.88 21 PRO B CA 1
ATOM 1275 C C . PRO B 1 21 ? 5.109 10.117 13.414 1 90.88 21 PRO B C 1
ATOM 1277 O O . PRO B 1 21 ? 5.777 11.141 13.617 1 90.88 21 PRO B O 1
ATOM 1280 N N . CYS B 1 22 ? 4.43 9.93 12.391 1 94.38 22 CYS B N 1
ATOM 1281 C CA . CYS B 1 22 ? 4.402 10.969 11.367 1 94.38 22 CYS B CA 1
ATOM 1282 C C . CYS B 1 22 ? 3.602 12.18 11.836 1 94.38 22 CYS B C 1
ATOM 1284 O O . CYS B 1 22 ? 4.008 13.32 11.609 1 94.38 22 CYS B O 1
ATOM 1286 N N . ASP B 1 23 ? 2.496 11.914 12.477 1 90.81 23 ASP B N 1
ATOM 1287 C CA . ASP B 1 23 ? 1.633 12.992 12.945 1 90.81 23 ASP B CA 1
ATOM 1288 C C . ASP B 1 23 ? 2.361 13.883 13.953 1 90.81 23 ASP B C 1
ATOM 1290 O O . ASP B 1 23 ? 2.174 15.102 13.961 1 90.81 23 ASP B O 1
ATOM 1294 N N . LYS B 1 24 ? 3.084 13.219 14.711 1 89.44 24 LYS B N 1
ATOM 1295 C CA . LYS B 1 24 ? 3.867 13.977 15.68 1 89.44 24 LYS B CA 1
ATOM 1296 C C . LYS B 1 24 ? 4.797 14.969 14.984 1 89.44 24 LYS B C 1
ATOM 1298 O O . LYS B 1 24 ? 4.844 16.141 15.359 1 89.44 24 LYS B O 1
ATOM 1303 N N . GLU B 1 25 ? 5.504 14.508 13.992 1 92.69 25 GLU B N 1
ATOM 1304 C CA . GLU B 1 25 ? 6.445 15.352 13.273 1 92.69 25 GLU B CA 1
ATOM 1305 C C . GLU B 1 25 ? 5.715 16.422 12.453 1 92.69 25 GLU B C 1
ATOM 1307 O O . GLU B 1 25 ? 6.191 17.547 12.328 1 92.69 25 GLU B O 1
ATOM 1312 N N . ARG B 1 26 ? 4.66 16.047 11.922 1 91.44 26 ARG B N 1
ATOM 1313 C CA . ARG B 1 26 ? 3.873 16.984 11.133 1 91.44 26 ARG B CA 1
ATOM 1314 C C . ARG B 1 26 ? 3.352 18.125 12 1 91.44 26 ARG B C 1
ATOM 1316 O O . ARG B 1 26 ? 3.371 19.281 11.578 1 91.44 26 ARG B O 1
ATOM 1323 N N . GLU B 1 27 ? 2.836 17.797 13.133 1 87.38 27 GLU B N 1
ATOM 1324 C CA . GLU B 1 27 ? 2.361 18.812 14.07 1 87.38 27 GLU B CA 1
ATOM 1325 C C . GLU B 1 27 ? 3.479 19.781 14.445 1 87.38 27 GLU B C 1
ATOM 1327 O O . GLU B 1 27 ? 3.27 21 14.477 1 87.38 27 GLU B O 1
ATOM 1332 N N . LYS B 1 28 ? 4.602 19.188 14.766 1 88.44 28 LYS B N 1
ATOM 1333 C CA . LYS B 1 28 ? 5.754 20.031 15.086 1 88.44 28 LYS B CA 1
ATOM 1334 C C . LYS B 1 28 ? 6.09 20.969 13.93 1 88.44 28 LYS B C 1
ATOM 1336 O O . LYS B 1 28 ? 6.359 22.156 14.148 1 88.44 28 LYS B O 1
ATOM 1341 N N . ALA B 1 29 ? 6.07 20.438 12.758 1 89.12 29 ALA B N 1
ATOM 1342 C CA . ALA B 1 29 ? 6.391 21.219 11.57 1 89.12 29 ALA B CA 1
ATOM 1343 C C . ALA B 1 29 ? 5.367 22.344 11.359 1 89.12 29 ALA B C 1
ATOM 1345 O O . ALA B 1 29 ? 5.723 23.453 10.953 1 89.12 29 ALA B O 1
ATOM 1346 N N . GLN B 1 30 ? 4.164 22.078 11.625 1 84 30 GLN B N 1
ATOM 1347 C CA . GLN B 1 30 ? 3.094 23.047 11.391 1 84 30 GLN B CA 1
ATOM 1348 C C . GLN B 1 30 ? 3.133 24.172 12.43 1 84 30 GLN B C 1
ATOM 1350 O O . GLN B 1 30 ? 2.727 25.297 12.141 1 84 30 GLN B O 1
ATOM 1355 N N . GLN B 1 31 ? 3.617 23.812 13.57 1 83.31 31 GLN B N 1
ATOM 1356 C CA . GLN B 1 31 ? 3.775 24.828 14.609 1 83.31 31 GLN B CA 1
ATOM 1357 C C . GLN B 1 31 ? 4.902 25.797 14.258 1 83.31 31 GLN B C 1
ATOM 1359 O O . GLN B 1 31 ? 4.883 26.969 14.68 1 83.31 31 GLN B O 1
ATOM 1364 N N . ASN B 1 32 ? 5.824 25.312 13.469 1 80.81 32 ASN B N 1
ATOM 1365 C CA . ASN B 1 32 ? 6.98 26.125 13.086 1 80.81 32 ASN B CA 1
ATOM 1366 C C . ASN B 1 32 ? 6.848 26.656 11.664 1 80.81 32 ASN B C 1
ATOM 1368 O O . ASN B 1 32 ? 7.828 26.719 10.922 1 80.81 32 ASN B O 1
ATOM 1372 N N . GLN B 1 33 ? 5.707 26.938 11.164 1 71.62 33 GLN B N 1
ATOM 1373 C CA . GLN B 1 33 ? 5.379 27.281 9.789 1 71.62 33 GLN B CA 1
ATOM 1374 C C . GLN B 1 33 ? 6.176 28.5 9.32 1 71.62 33 GLN B C 1
ATOM 1376 O O . GLN B 1 33 ? 6.336 28.719 8.125 1 71.62 33 GLN B O 1
ATOM 1381 N N . ASN B 1 34 ? 6.684 29.234 10.266 1 71.44 34 ASN B N 1
ATOM 1382 C CA . ASN B 1 34 ? 7.383 30.469 9.906 1 71.44 34 ASN B CA 1
ATOM 1383 C C . ASN B 1 34 ? 8.773 30.172 9.344 1 71.44 34 ASN B C 1
ATOM 1385 O O . ASN B 1 34 ? 9.461 31.078 8.867 1 71.44 34 ASN B O 1
ATOM 1389 N N . ILE B 1 35 ? 9.094 29.047 9.461 1 72.94 35 ILE B N 1
ATOM 1390 C CA . ILE B 1 35 ? 10.414 28.703 8.945 1 72.94 35 ILE B CA 1
ATOM 1391 C C . ILE B 1 35 ? 10.289 28.234 7.492 1 72.94 35 ILE B C 1
ATOM 1393 O O . ILE B 1 35 ? 9.688 27.188 7.219 1 72.94 35 ILE B O 1
ATOM 1397 N N . LEU B 1 36 ? 10.711 29.016 6.531 1 74.69 36 LEU B N 1
ATOM 1398 C CA . LEU B 1 36 ? 10.703 28.688 5.113 1 74.69 36 LEU B CA 1
ATOM 1399 C C . LEU B 1 36 ? 11.539 27.438 4.836 1 74.69 36 LEU B C 1
ATOM 1401 O O . LEU B 1 36 ? 12.641 27.297 5.379 1 74.69 36 LEU B O 1
ATOM 1405 N N . GLY B 1 37 ? 10.977 26.516 4.137 1 81.31 37 GLY B N 1
ATOM 1406 C CA . GLY B 1 37 ? 11.727 25.359 3.688 1 81.31 37 GLY B CA 1
ATOM 1407 C C . GLY B 1 37 ? 11.656 24.188 4.648 1 81.31 37 GLY B C 1
ATOM 1408 O O . GLY B 1 37 ? 12.344 23.188 4.469 1 81.31 37 GLY B O 1
ATOM 1409 N N . LEU B 1 38 ? 10.906 24.406 5.676 1 86.75 38 LEU B N 1
ATOM 1410 C CA . LEU B 1 38 ? 10.805 23.328 6.652 1 86.75 38 LEU B CA 1
ATOM 1411 C C . LEU B 1 38 ? 10.133 22.094 6.043 1 86.75 38 LEU B C 1
ATOM 1413 O O . LEU B 1 38 ? 9.164 22.219 5.293 1 86.75 38 LEU B O 1
ATOM 1417 N N . PHE B 1 39 ? 10.727 21.078 6.34 1 91.94 39 PHE B N 1
ATOM 1418 C CA . PHE B 1 39 ? 10.18 19.828 5.848 1 91.94 39 PHE B CA 1
ATOM 1419 C C . PHE B 1 39 ? 8.914 19.438 6.602 1 91.94 39 PHE B C 1
ATOM 1421 O O . PHE B 1 39 ? 8.914 19.375 7.832 1 91.94 39 PHE B O 1
ATOM 1428 N N . VAL B 1 40 ? 7.781 19.312 5.914 1 92.88 40 VAL B N 1
ATOM 1429 C CA . VAL B 1 40 ? 6.539 18.766 6.453 1 92.88 40 VAL B CA 1
ATOM 1430 C C . VAL B 1 40 ? 6.293 17.375 5.895 1 92.88 40 VAL B C 1
ATOM 1432 O O . VAL B 1 40 ? 6.043 17.219 4.695 1 92.88 40 VAL B O 1
ATOM 1435 N N . PRO B 1 41 ? 6.312 16.438 6.707 1 96.25 41 PRO B N 1
ATOM 1436 C CA . PRO B 1 41 ? 6.176 15.078 6.184 1 96.25 41 PRO B CA 1
ATOM 1437 C C . PRO B 1 41 ? 4.773 14.789 5.648 1 96.25 41 PRO B C 1
ATOM 1439 O O . PRO B 1 41 ? 3.803 15.406 6.094 1 96.25 41 PRO B O 1
ATOM 1442 N N . GLU B 1 42 ? 4.754 13.898 4.66 1 96.44 42 GLU B N 1
ATOM 1443 C CA . GLU B 1 42 ? 3.488 13.359 4.172 1 96.44 42 GLU B CA 1
ATOM 1444 C C . GLU B 1 42 ? 3.062 12.133 4.977 1 96.44 42 GLU B C 1
ATOM 1446 O O . GLU B 1 42 ? 3.793 11.141 5.039 1 96.44 42 GLU B O 1
ATOM 1451 N N . CYS B 1 43 ? 1.82 12.258 5.562 1 95.88 43 CYS B N 1
ATOM 1452 C CA . CYS B 1 43 ? 1.353 11.25 6.5 1 95.88 43 CYS B CA 1
ATOM 1453 C C . CYS B 1 43 ? 0.111 10.539 5.965 1 95.88 43 CYS B C 1
ATOM 1455 O O . CYS B 1 43 ? -0.525 11.023 5.027 1 95.88 43 CYS B O 1
ATOM 1457 N N . LYS B 1 44 ? -0.105 9.453 6.621 1 94 44 LYS B N 1
ATOM 1458 C CA . LYS B 1 44 ? -1.338 8.711 6.371 1 94 44 LYS B CA 1
ATOM 1459 C C . LYS B 1 44 ? -2.293 8.82 7.559 1 94 44 LYS B C 1
ATOM 1461 O O . LYS B 1 44 ? -1.88 9.18 8.664 1 94 44 LYS B O 1
ATOM 1466 N N . ALA B 1 45 ? -3.488 8.398 7.277 1 91.81 45 ALA B N 1
ATOM 1467 C CA . ALA B 1 45 ? -4.539 8.461 8.289 1 91.81 45 ALA B CA 1
ATOM 1468 C C . ALA B 1 45 ? -4.191 7.594 9.492 1 91.81 45 ALA B C 1
ATOM 1470 O O . ALA B 1 45 ? -4.684 7.836 10.602 1 91.81 45 ALA B O 1
ATOM 1471 N N . SER B 1 46 ? -3.336 6.668 9.344 1 88.25 46 SER B N 1
ATOM 1472 C CA . SER B 1 46 ? -2.9 5.801 10.43 1 88.25 46 SER B CA 1
ATOM 1473 C C . SER B 1 46 ? -1.866 6.496 11.312 1 88.25 46 SER B C 1
ATOM 1475 O O . SER B 1 46 ? -1.485 5.973 12.359 1 88.25 46 SER B O 1
ATOM 1477 N N . GLY B 1 47 ? -1.404 7.594 10.805 1 89.81 47 GLY B N 1
ATOM 1478 C CA . GLY B 1 47 ? -0.386 8.32 11.555 1 89.81 47 GLY B CA 1
ATOM 1479 C C . GLY B 1 47 ? 1.027 7.945 11.148 1 89.81 47 GLY B C 1
ATOM 1480 O O . GLY B 1 47 ? 1.995 8.414 11.75 1 89.81 47 GLY B O 1
ATOM 1481 N N . THR B 1 48 ? 1.146 7.113 10.125 1 92.31 48 THR B N 1
ATOM 1482 C CA . THR B 1 48 ? 2.449 6.688 9.625 1 92.31 48 THR B CA 1
ATOM 1483 C C . THR B 1 48 ? 2.83 7.469 8.367 1 92.31 48 THR B C 1
ATOM 1485 O O . THR B 1 48 ? 2.018 8.227 7.836 1 92.31 48 THR B O 1
ATOM 1488 N N . TYR B 1 49 ? 4.047 7.219 7.98 1 96.75 49 TYR B N 1
ATOM 1489 C CA . TYR B 1 49 ? 4.551 7.977 6.844 1 96.75 49 TYR B CA 1
ATOM 1490 C C . TYR B 1 49 ? 4.082 7.367 5.527 1 96.75 49 TYR B C 1
ATOM 1492 O O . TYR B 1 49 ? 4.051 6.145 5.379 1 96.75 49 TYR B O 1
ATOM 1500 N N . LYS B 1 50 ? 3.68 8.195 4.613 1 97.56 50 LYS B N 1
ATOM 1501 C CA . LYS B 1 50 ? 3.627 7.758 3.223 1 97.56 50 LYS B CA 1
ATOM 1502 C C . LYS B 1 50 ? 4.996 7.289 2.744 1 97.56 50 LYS B C 1
ATOM 1504 O O . LYS B 1 50 ? 6.023 7.852 3.129 1 97.56 50 LYS B O 1
ATOM 1509 N N . ALA B 1 51 ? 5.012 6.344 1.909 1 98.38 51 ALA B N 1
ATOM 1510 C CA . ALA B 1 51 ? 6.273 5.719 1.521 1 98.38 51 ALA B CA 1
ATOM 1511 C C . ALA B 1 51 ? 7.176 6.711 0.795 1 98.38 51 ALA B C 1
ATOM 1513 O O . ALA B 1 51 ? 8.398 6.703 0.984 1 98.38 51 ALA B O 1
ATOM 1514 N N . LYS B 1 52 ? 6.621 7.504 0.001 1 98.69 52 LYS B N 1
ATOM 1515 C CA . LYS B 1 52 ? 7.379 8.523 -0.719 1 98.69 52 LYS B CA 1
ATOM 1516 C C . LYS B 1 52 ? 7.352 9.852 0.023 1 98.69 52 LYS B C 1
ATOM 1518 O O . LYS B 1 52 ? 6.281 10.375 0.331 1 98.69 52 LYS B O 1
ATOM 1523 N N . GLN B 1 53 ? 8.461 10.352 0.347 1 98.44 53 GLN B N 1
ATOM 1524 C CA . GLN B 1 53 ? 8.625 11.68 0.93 1 98.44 53 GLN B CA 1
ATOM 1525 C C . GLN B 1 53 ? 9.438 12.586 0.011 1 98.44 53 GLN B C 1
ATOM 1527 O O . GLN B 1 53 ? 10.414 12.148 -0.6 1 98.44 53 GLN B O 1
ATOM 1532 N N . CYS B 1 54 ? 8.922 13.766 -0.109 1 97.56 54 CYS B N 1
ATOM 1533 C CA . CYS B 1 54 ? 9.656 14.719 -0.934 1 97.56 54 CYS B CA 1
ATOM 1534 C C . CYS B 1 54 ? 9.945 15.992 -0.161 1 97.56 54 CYS B C 1
ATOM 1536 O O . CYS B 1 54 ? 9.125 16.453 0.632 1 97.56 54 CYS B O 1
ATOM 1538 N N . HIS B 1 55 ? 11.047 16.516 -0.269 1 95.31 55 HIS B N 1
ATOM 1539 C CA . HIS B 1 55 ? 11.453 17.812 0.272 1 95.31 55 HIS B CA 1
ATOM 1540 C C . HIS B 1 55 ? 12.148 18.656 -0.791 1 95.31 55 HIS B C 1
ATOM 1542 O O . HIS B 1 55 ? 13.188 18.266 -1.326 1 95.31 55 HIS B O 1
ATOM 1548 N N . GLU B 1 56 ? 11.477 19.719 -1.091 1 92.25 56 GLU B N 1
ATOM 1549 C CA . GLU B 1 56 ? 11.938 20.562 -2.184 1 92.25 56 GLU B CA 1
ATOM 1550 C C . GLU B 1 56 ? 11.938 19.812 -3.51 1 92.25 56 GLU B C 1
ATOM 1552 O O . GLU B 1 56 ? 10.898 19.312 -3.941 1 92.25 56 GLU B O 1
ATOM 1557 N N . ALA B 1 57 ? 13.102 19.531 -4.129 1 95.88 57 ALA B N 1
ATOM 1558 C CA . ALA B 1 57 ? 13.102 18.938 -5.465 1 95.88 57 ALA B CA 1
ATOM 1559 C C . ALA B 1 57 ? 13.453 17.453 -5.402 1 95.88 57 ALA B C 1
ATOM 1561 O O . ALA B 1 57 ? 13.414 16.75 -6.422 1 95.88 57 ALA B O 1
ATOM 1562 N N . TYR B 1 58 ? 13.742 17.047 -4.18 1 97.62 58 TYR B N 1
ATOM 1563 C CA . TYR B 1 58 ? 14.211 15.664 -4.062 1 97.62 58 TYR B CA 1
ATOM 1564 C C . TYR B 1 58 ? 13.211 14.812 -3.287 1 97.62 58 TYR B C 1
ATOM 1566 O O . TYR B 1 58 ? 12.539 15.305 -2.379 1 97.62 58 TYR B O 1
ATOM 1574 N N . CYS B 1 59 ? 13.211 13.555 -3.65 1 98.62 59 CYS B N 1
ATOM 1575 C CA . CYS B 1 59 ? 12.344 12.57 -3.002 1 98.62 59 CYS B CA 1
ATOM 1576 C C . CYS B 1 59 ? 13.156 11.367 -2.523 1 98.62 59 CYS B C 1
ATOM 1578 O O . CYS B 1 59 ? 14.281 11.148 -2.977 1 98.62 59 CYS B O 1
ATOM 1580 N N . TYR B 1 60 ? 12.617 10.586 -1.613 1 98.75 60 TYR B N 1
ATOM 1581 C CA . TYR B 1 60 ? 13.195 9.352 -1.101 1 98.75 60 TYR B CA 1
ATOM 1582 C C . TYR B 1 60 ? 12.125 8.453 -0.496 1 98.75 60 TYR B C 1
ATOM 1584 O O . TYR B 1 60 ? 11.016 8.914 -0.2 1 98.75 60 TYR B O 1
ATOM 1592 N N . CYS B 1 61 ? 12.461 7.246 -0.35 1 98.88 61 CYS B N 1
ATOM 1593 C CA . CYS B 1 61 ? 11.523 6.281 0.216 1 98.88 61 CYS B CA 1
ATOM 1594 C C . CYS B 1 61 ? 11.805 6.051 1.696 1 98.88 61 CYS B C 1
ATOM 1596 O O . CYS B 1 61 ? 12.953 6.074 2.123 1 98.88 61 CYS B O 1
ATOM 1598 N N . VAL B 1 62 ? 10.703 5.848 2.424 1 98.75 62 VAL B N 1
ATOM 1599 C CA . VAL B 1 62 ? 10.867 5.66 3.861 1 98.75 62 VAL B CA 1
ATOM 1600 C C . VAL B 1 62 ? 10.023 4.473 4.328 1 98.75 62 VAL B C 1
ATOM 1602 O O . VAL B 1 62 ? 9.078 4.074 3.652 1 98.75 62 VAL B O 1
ATOM 1605 N N . ASP B 1 63 ? 10.414 3.975 5.453 1 97.81 63 ASP B N 1
ATOM 1606 C CA . ASP B 1 63 ? 9.555 2.984 6.094 1 97.81 63 ASP B CA 1
ATOM 1607 C C . ASP B 1 63 ? 8.406 3.656 6.848 1 97.81 63 ASP B C 1
ATOM 1609 O O . ASP B 1 63 ? 8.312 4.887 6.871 1 97.81 63 ASP B O 1
ATOM 1613 N N . PRO B 1 64 ? 7.449 2.879 7.477 1 95.06 64 PRO B N 1
ATOM 1614 C CA . PRO B 1 64 ? 6.266 3.482 8.094 1 95.06 64 PRO B CA 1
ATOM 1615 C C . PRO B 1 64 ? 6.617 4.418 9.25 1 95.06 64 PRO B C 1
ATOM 1617 O O . PRO B 1 64 ? 5.797 5.25 9.648 1 95.06 64 PRO B O 1
ATOM 1620 N N . GLN B 1 65 ? 7.793 4.266 9.727 1 95.75 65 GLN B N 1
ATOM 1621 C CA . GLN B 1 65 ? 8.234 5.094 10.844 1 95.75 65 GLN B CA 1
ATOM 1622 C C . GLN B 1 65 ? 8.961 6.344 10.352 1 95.75 65 GLN B C 1
ATOM 1624 O O . GLN B 1 65 ? 9.25 7.25 11.133 1 95.75 65 GLN B O 1
ATOM 1629 N N . GLY B 1 66 ? 9.227 6.375 9.109 1 97.88 66 GLY B N 1
ATOM 1630 C CA . GLY B 1 66 ? 9.812 7.578 8.539 1 97.88 66 GLY B CA 1
ATOM 1631 C C . GLY B 1 66 ? 11.305 7.453 8.281 1 97.88 66 GLY B C 1
ATOM 1632 O O . GLY B 1 66 ? 11.945 8.414 7.855 1 97.88 66 GLY B O 1
ATOM 1633 N N . THR B 1 67 ? 11.82 6.285 8.516 1 98 67 THR B N 1
ATOM 1634 C CA . THR B 1 67 ? 13.242 6.086 8.273 1 98 67 THR B CA 1
ATOM 1635 C C . THR B 1 67 ? 13.516 5.938 6.781 1 98 67 THR B C 1
ATOM 1637 O O . THR B 1 67 ? 12.898 5.113 6.105 1 98 67 THR B O 1
ATOM 1640 N N . GLN B 1 68 ? 14.492 6.691 6.305 1 98.19 68 GLN B N 1
ATOM 1641 C CA . GLN B 1 68 ? 14.82 6.664 4.883 1 98.19 68 GLN B CA 1
ATOM 1642 C C . GLN B 1 68 ? 15.477 5.344 4.496 1 98.19 68 GLN B C 1
ATOM 1644 O O . GLN B 1 68 ? 16.375 4.867 5.188 1 98.19 68 GLN B O 1
ATOM 1649 N N . ILE B 1 69 ? 15.016 4.816 3.48 1 98.25 69 ILE B N 1
ATOM 1650 C CA . ILE B 1 69 ? 15.602 3.602 2.928 1 98.25 69 ILE B CA 1
ATOM 1651 C C . ILE B 1 69 ? 16.812 3.959 2.068 1 98.25 69 ILE B C 1
ATOM 1653 O O . ILE B 1 69 ? 16.703 4.754 1.133 1 98.25 69 ILE B O 1
ATOM 1657 N N . LYS B 1 70 ? 17.875 3.338 2.332 1 95.88 70 LYS B N 1
ATOM 1658 C CA . LYS B 1 70 ? 19.156 3.672 1.688 1 95.88 70 LYS B CA 1
ATOM 1659 C C . LYS B 1 70 ? 19.078 3.457 0.18 1 95.88 70 LYS B C 1
ATOM 1661 O O . LYS B 1 70 ? 18.516 2.461 -0.283 1 95.88 70 LYS B O 1
ATOM 1666 N N . GLY B 1 71 ? 19.625 4.441 -0.604 1 96.06 71 GLY B N 1
ATOM 1667 C CA . GLY B 1 71 ? 19.766 4.301 -2.043 1 96.06 71 GLY B CA 1
ATOM 1668 C C . GLY B 1 71 ? 18.531 4.707 -2.811 1 96.06 71 GLY B C 1
ATOM 1669 O O . GLY B 1 71 ? 18.359 4.332 -3.973 1 96.06 71 GLY B O 1
ATOM 1670 N N . THR B 1 72 ? 17.609 5.5 -2.236 1 98.06 72 THR B N 1
ATOM 1671 C CA . THR B 1 72 ? 16.344 5.801 -2.9 1 98.06 72 THR B CA 1
ATOM 1672 C C . THR B 1 72 ? 16.203 7.297 -3.15 1 98.06 72 THR B C 1
ATOM 1674 O O . THR B 1 72 ? 15.102 7.801 -3.348 1 98.06 72 THR B O 1
ATOM 1677 N N . ILE B 1 73 ? 17.219 8.016 -3.215 1 98.12 73 ILE B N 1
ATOM 1678 C CA . ILE B 1 73 ? 17.125 9.453 -3.443 1 98.12 73 ILE B CA 1
ATOM 1679 C C . ILE B 1 73 ? 17.031 9.727 -4.941 1 98.12 73 ILE B C 1
ATOM 1681 O O . ILE B 1 73 ? 17.828 9.195 -5.727 1 98.12 73 ILE B O 1
ATOM 1685 N N . PHE B 1 74 ? 16.016 10.547 -5.348 1 98.69 74 PHE B N 1
ATOM 1686 C CA . PHE B 1 74 ? 15.836 10.914 -6.746 1 98.69 74 PHE B CA 1
ATOM 1687 C C . PHE B 1 74 ? 15.125 12.266 -6.863 1 98.69 74 PHE B C 1
ATOM 1689 O O . PHE B 1 74 ? 14.531 12.742 -5.895 1 98.69 74 PHE B O 1
ATOM 1696 N N . ARG B 1 75 ? 15.195 12.914 -8.016 1 98.62 75 ARG B N 1
ATOM 1697 C CA . ARG B 1 75 ? 14.492 14.172 -8.25 1 98.62 75 ARG B CA 1
ATOM 1698 C C . ARG B 1 75 ? 13.008 13.93 -8.516 1 98.62 75 ARG B C 1
ATOM 1700 O O . ARG B 1 75 ? 12.641 12.977 -9.195 1 98.62 75 ARG B O 1
ATOM 1707 N N . TYR B 1 76 ? 12.188 14.789 -7.984 1 98.25 76 TYR B N 1
ATOM 1708 C CA . TYR B 1 76 ? 10.742 14.688 -8.172 1 98.25 76 TYR B CA 1
ATOM 1709 C C . TYR B 1 76 ? 10.391 14.609 -9.648 1 98.25 76 TYR B C 1
ATOM 1711 O O . TYR B 1 76 ? 9.57 13.781 -10.055 1 98.25 76 TYR B O 1
ATOM 1719 N N . LYS B 1 77 ? 10.992 15.398 -10.414 1 98.19 77 LYS B N 1
ATOM 1720 C CA . LYS B 1 77 ? 10.672 15.508 -11.836 1 98.19 77 LYS B CA 1
ATOM 1721 C C . LYS B 1 77 ? 10.938 14.195 -12.562 1 98.19 77 LYS B C 1
ATOM 1723 O O . LYS B 1 77 ? 10.32 13.922 -13.594 1 98.19 77 LYS B O 1
ATOM 1728 N N . ASP B 1 78 ? 11.859 13.383 -12.086 1 98.31 78 ASP B N 1
ATOM 1729 C CA . ASP B 1 78 ? 12.242 12.133 -12.742 1 98.31 78 ASP B CA 1
ATOM 1730 C C . ASP B 1 78 ? 11.156 11.07 -12.57 1 98.31 78 ASP B C 1
ATOM 1732 O O . ASP B 1 78 ? 11.016 10.188 -13.414 1 98.31 78 ASP B O 1
ATOM 1736 N N . SER B 1 79 ? 10.352 11.125 -11.469 1 98 79 SER B N 1
ATOM 1737 C CA . SER B 1 79 ? 9.289 10.148 -11.242 1 98 79 SER B CA 1
ATOM 1738 C C . SER B 1 79 ? 8.242 10.695 -10.281 1 98 79 SER B C 1
ATOM 1740 O O . SER B 1 79 ? 8.086 10.195 -9.172 1 98 79 SER B O 1
ATOM 1742 N N . PRO B 1 80 ? 7.48 11.578 -10.742 1 97.62 80 PRO B N 1
ATOM 1743 C CA . PRO B 1 80 ? 6.453 12.172 -9.875 1 97.62 80 PRO B CA 1
ATOM 1744 C C . PRO B 1 80 ? 5.406 11.156 -9.422 1 97.62 80 PRO B C 1
ATOM 1746 O O . PRO B 1 80 ? 4.824 11.305 -8.344 1 97.62 80 PRO B O 1
ATOM 1749 N N . GLU B 1 81 ? 5.293 10.062 -10.125 1 97 81 GLU B N 1
ATOM 1750 C CA . GLU B 1 81 ? 4.191 9.141 -9.867 1 97 81 GLU B CA 1
ATOM 1751 C C . GLU B 1 81 ? 4.656 7.949 -9.031 1 97 81 GLU B C 1
ATOM 1753 O O . GLU B 1 81 ? 3.867 7.055 -8.719 1 97 81 GLU B O 1
ATOM 1758 N N . SER B 1 82 ? 5.914 7.938 -8.633 1 98.31 82 SER B N 1
ATOM 1759 C CA . SER B 1 82 ? 6.422 6.812 -7.855 1 98.31 82 SER B CA 1
ATOM 1760 C C . SER B 1 82 ? 5.625 6.629 -6.566 1 98.31 82 SER B C 1
ATOM 1762 O O . SER B 1 82 ? 5.238 7.605 -5.926 1 98.31 82 SER B O 1
ATOM 1764 N N . GLN B 1 83 ? 5.523 5.395 -6.199 1 97.56 83 GLN B N 1
ATOM 1765 C CA . GLN B 1 83 ? 4.82 5.09 -4.957 1 97.56 83 GLN B CA 1
ATOM 1766 C C . GLN B 1 83 ? 5.777 4.547 -3.9 1 97.56 83 GLN B C 1
ATOM 1768 O O . GLN B 1 83 ? 5.414 4.418 -2.73 1 97.56 83 GLN B O 1
ATOM 1773 N N . CYS B 1 84 ? 6.945 4.199 -4.25 1 98.62 84 CYS B N 1
ATOM 1774 C CA . CYS B 1 84 ? 7.992 3.727 -3.352 1 98.62 84 CYS B CA 1
ATOM 1775 C C . CYS B 1 84 ? 7.582 2.422 -2.678 1 98.62 84 CYS B C 1
ATOM 1777 O O . CYS B 1 84 ? 8.148 2.045 -1.649 1 98.62 84 CYS B O 1
ATOM 1779 N N . GLU B 1 85 ? 6.609 1.731 -3.248 1 97.31 85 GLU B N 1
ATOM 1780 C CA . GLU B 1 85 ? 6.078 0.562 -2.555 1 97.31 85 GLU B CA 1
ATOM 1781 C C . GLU B 1 85 ? 7.047 -0.614 -2.633 1 97.31 85 GLU B C 1
ATOM 1783 O O . GLU B 1 85 ? 7.195 -1.368 -1.668 1 97.31 85 GLU B O 1
ATOM 1788 N N . CYS B 1 86 ? 7.684 -0.745 -3.707 1 97.75 86 CYS B N 1
ATOM 1789 C CA . CYS B 1 86 ? 8.641 -1.837 -3.861 1 97.75 86 CYS B CA 1
ATOM 1790 C C . CYS B 1 86 ? 9.805 -1.688 -2.889 1 97.75 86 CYS B C 1
ATOM 1792 O O . CYS B 1 86 ? 10.141 -2.631 -2.174 1 97.75 86 CYS B O 1
ATOM 1794 N N . ALA B 1 87 ? 10.43 -0.486 -2.881 1 97.88 87 ALA B N 1
ATOM 1795 C CA . ALA B 1 87 ? 11.547 -0.232 -1.979 1 97.88 87 ALA B CA 1
ATOM 1796 C C . ALA B 1 87 ? 11.164 -0.511 -0.529 1 97.88 87 ALA B C 1
ATOM 1798 O O . ALA B 1 87 ? 11.93 -1.12 0.219 1 97.88 87 ALA B O 1
ATOM 1799 N N . ARG B 1 88 ? 10.008 -0.034 -0.217 1 97.31 88 ARG B N 1
ATOM 1800 C CA . ARG B 1 88 ? 9.555 -0.223 1.157 1 97.31 88 ARG B CA 1
ATOM 1801 C C . ARG B 1 88 ? 9.344 -1.701 1.467 1 97.31 88 ARG B C 1
ATOM 1803 O O . ARG B 1 88 ? 9.766 -2.188 2.52 1 97.31 88 ARG B O 1
ATOM 1810 N N . GLU B 1 89 ? 8.695 -2.393 0.622 1 94.62 89 GLU B N 1
ATOM 1811 C CA . GLU B 1 89 ? 8.453 -3.818 0.832 1 94.62 89 GLU B CA 1
ATOM 1812 C C . GLU B 1 89 ? 9.758 -4.602 0.86 1 94.62 89 GLU B C 1
ATOM 1814 O O . GLU B 1 89 ? 9.945 -5.48 1.706 1 94.62 89 GLU B O 1
ATOM 1819 N N . LYS B 1 90 ? 10.609 -4.328 -0.047 1 94.38 90 LYS B N 1
ATOM 1820 C CA . LYS B 1 90 ? 11.922 -4.977 -0.083 1 94.38 90 LYS B CA 1
ATOM 1821 C C . LYS B 1 90 ? 12.68 -4.746 1.219 1 94.38 90 LYS B C 1
ATOM 1823 O O . LYS B 1 90 ? 13.266 -5.68 1.776 1 94.38 90 LYS B O 1
ATOM 1828 N N . HIS B 1 91 ? 12.664 -3.564 1.644 1 95.38 91 HIS B N 1
ATOM 1829 C CA . HIS B 1 91 ? 13.312 -3.223 2.904 1 95.38 91 HIS B CA 1
ATOM 1830 C C . HIS B 1 91 ? 12.727 -4.023 4.062 1 95.38 91 HIS B C 1
ATOM 1832 O O . HIS B 1 91 ? 13.469 -4.535 4.906 1 95.38 91 HIS B O 1
ATOM 1838 N N . TYR B 1 92 ? 11.453 -4.113 4.105 1 93.31 92 TYR B N 1
ATOM 1839 C CA . TYR B 1 92 ? 10.773 -4.871 5.152 1 93.31 92 TYR B CA 1
ATOM 1840 C C . TYR B 1 92 ? 11.203 -6.332 5.133 1 93.31 92 TYR B C 1
ATOM 1842 O O . TYR B 1 92 ? 11.547 -6.898 6.172 1 93.31 92 TYR B O 1
ATOM 1850 N N . ILE B 1 93 ? 11.203 -6.871 3.967 1 89.94 93 ILE B N 1
ATOM 1851 C CA . ILE B 1 93 ? 11.57 -8.273 3.797 1 89.94 93 ILE B CA 1
ATOM 1852 C C . ILE B 1 93 ? 13 -8.5 4.273 1 89.94 93 ILE B C 1
ATOM 1854 O O . ILE B 1 93 ? 13.266 -9.422 5.043 1 89.94 93 ILE B O 1
ATOM 1858 N N . GLN B 1 94 ? 13.875 -7.688 3.846 1 89.56 94 GLN B N 1
ATOM 1859 C CA . GLN B 1 94 ? 15.289 -7.824 4.18 1 89.56 94 GLN B CA 1
ATOM 1860 C C . GLN B 1 94 ? 15.531 -7.617 5.672 1 89.56 94 GLN B C 1
ATOM 1862 O O . GLN B 1 94 ? 16.25 -8.391 6.305 1 89.56 94 GLN B O 1
ATOM 1867 N N . SER B 1 95 ? 14.906 -6.652 6.195 1 89.25 95 SER B N 1
ATOM 1868 C CA . SER B 1 95 ? 15.133 -6.29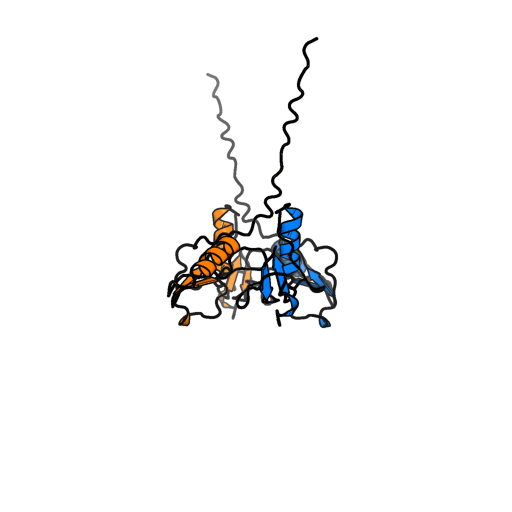7 7.594 1 89.25 95 SER B CA 1
ATOM 1869 C C . SER B 1 95 ? 14.547 -7.348 8.531 1 89.25 95 SER B C 1
ATOM 1871 O O . SER B 1 95 ? 14.953 -7.453 9.688 1 89.25 95 SER B O 1
ATOM 1873 N N . HIS B 1 96 ? 13.602 -8.109 8.094 1 86.88 96 HIS B N 1
ATOM 1874 C CA . HIS B 1 96 ? 12.969 -9.117 8.93 1 86.88 96 HIS B CA 1
ATOM 1875 C C . HIS B 1 96 ? 13.406 -10.523 8.523 1 86.88 96 HIS B C 1
ATOM 1877 O O . HIS B 1 96 ? 12.844 -11.516 9.008 1 86.88 96 HIS B O 1
ATOM 1883 N N . HIS B 1 97 ? 14.391 -10.586 7.637 1 81.44 97 HIS B N 1
ATOM 1884 C CA . HIS B 1 97 ? 15.008 -11.836 7.211 1 81.44 97 HIS B CA 1
ATOM 1885 C C . HIS B 1 97 ? 13.961 -12.812 6.688 1 81.44 97 HIS B C 1
ATOM 1887 O O . HIS B 1 97 ? 14.008 -14.008 7.008 1 81.44 97 HIS B O 1
ATOM 1893 N N . LEU B 1 98 ? 12.93 -12.109 6.16 1 73.94 98 LEU B N 1
ATOM 1894 C CA . LEU B 1 98 ? 11.93 -12.961 5.527 1 73.94 98 LEU B CA 1
ATOM 1895 C C . LEU B 1 98 ? 12.5 -13.633 4.281 1 73.94 98 LEU B C 1
ATOM 1897 O O . LEU B 1 98 ? 13.203 -13 3.498 1 73.94 98 LEU B O 1
ATOM 1901 N N . ILE B 1 99 ? 12.781 -14.961 4.273 1 60.22 99 ILE B N 1
ATOM 1902 C CA . ILE B 1 99 ? 13.469 -15.766 3.27 1 60.22 99 ILE B CA 1
ATOM 1903 C C . ILE B 1 99 ? 12.648 -15.797 1.985 1 60.22 99 ILE B C 1
ATOM 1905 O O . ILE B 1 99 ? 11.414 -15.852 2.031 1 60.22 99 ILE B O 1
ATOM 1909 N N . GLY B 1 100 ? 13.391 -15.789 0.737 1 55.94 100 GLY B N 1
ATOM 1910 C CA . GLY B 1 100 ? 12.898 -16.266 -0.543 1 55.94 100 GLY B CA 1
ATOM 1911 C C . GLY B 1 100 ? 12.352 -15.156 -1.424 1 55.94 100 GLY B C 1
ATOM 1912 O O . GLY B 1 100 ? 12.07 -15.375 -2.604 1 55.94 100 GLY B O 1
ATOM 1913 N N . LYS B 1 101 ? 12.289 -13.859 -0.84 1 61.84 101 LYS B N 1
ATOM 1914 C CA . LYS B 1 101 ? 11.602 -13 -1.802 1 61.84 101 LYS B CA 1
ATOM 1915 C C . LYS B 1 101 ? 12.523 -11.875 -2.285 1 61.84 101 LYS B C 1
ATOM 1917 O O . LYS B 1 101 ? 13.055 -11.109 -1.479 1 61.84 101 LYS B O 1
ATOM 1922 N N . LEU B 1 102 ? 12.969 -12.164 -3.469 1 81.06 102 LEU B N 1
ATOM 1923 C CA . LEU B 1 102 ? 13.75 -11.078 -4.051 1 81.06 102 LEU B CA 1
ATOM 1924 C C . LEU B 1 102 ? 12.883 -10.211 -4.961 1 81.06 102 LEU B C 1
ATOM 1926 O O . LEU B 1 102 ? 12.422 -10.68 -6.004 1 81.06 102 LEU B O 1
ATOM 1930 N N . LEU B 1 103 ? 12.578 -9.047 -4.461 1 93.38 103 LEU B N 1
ATOM 1931 C CA . LEU B 1 103 ? 11.852 -8.086 -5.27 1 93.38 103 LEU B CA 1
ATOM 1932 C C . LEU B 1 103 ? 12.805 -7.258 -6.129 1 93.38 103 LEU B C 1
ATOM 1934 O O . LEU B 1 103 ? 13.883 -6.879 -5.676 1 93.38 103 LEU B O 1
ATOM 1938 N N . SER B 1 104 ? 12.453 -7.125 -7.363 1 95.38 104 SER B N 1
ATOM 1939 C CA . SER B 1 104 ? 13.188 -6.238 -8.258 1 95.38 104 SER B CA 1
ATOM 1940 C C . SER B 1 104 ? 12.539 -4.859 -8.328 1 95.38 104 SER B C 1
ATOM 1942 O O . SER B 1 104 ? 11.406 -4.723 -8.797 1 95.38 104 SER B O 1
ATOM 1944 N N . CYS B 1 105 ? 13.273 -3.846 -7.914 1 97.69 105 CYS B N 1
ATOM 1945 C CA . CYS B 1 105 ? 12.766 -2.479 -7.879 1 97.69 105 CYS B CA 1
ATOM 1946 C C . CYS B 1 105 ? 13.57 -1.575 -8.805 1 97.69 105 CYS B C 1
ATOM 1948 O O . CYS B 1 105 ? 14.75 -1.822 -9.055 1 97.69 105 CYS B O 1
ATOM 1950 N N . ASP B 1 106 ? 12.922 -0.547 -9.312 1 97.75 106 ASP B N 1
ATOM 1951 C CA . ASP B 1 106 ? 13.688 0.448 -10.062 1 97.75 106 ASP B CA 1
ATOM 1952 C C . ASP B 1 106 ? 14.305 1.485 -9.125 1 97.75 106 ASP B C 1
ATOM 1954 O O . ASP B 1 106 ? 14.133 1.411 -7.91 1 97.75 106 ASP B O 1
ATOM 1958 N N . LYS B 1 107 ? 14.961 2.412 -9.68 1 97.25 107 LYS B N 1
ATOM 1959 C CA . LYS B 1 107 ? 15.734 3.357 -8.875 1 97.25 107 LYS B CA 1
ATOM 1960 C C . LYS B 1 107 ? 14.812 4.344 -8.164 1 97.25 107 LYS B C 1
ATOM 1962 O O . LYS B 1 107 ? 15.25 5.074 -7.27 1 97.25 107 LYS B O 1
ATOM 1967 N N . PHE B 1 108 ? 13.555 4.395 -8.523 1 98.31 108 PHE B N 1
ATOM 1968 C CA . PHE B 1 108 ? 12.609 5.328 -7.926 1 98.31 108 PHE B CA 1
ATOM 1969 C C . PHE B 1 108 ? 11.781 4.641 -6.848 1 98.31 108 PHE B C 1
ATOM 1971 O O . PHE B 1 108 ? 10.93 5.27 -6.215 1 98.31 108 PHE B O 1
ATOM 1978 N N . GLY B 1 109 ? 12.039 3.289 -6.66 1 98.44 109 GLY B N 1
ATOM 1979 C CA . GLY B 1 109 ? 11.375 2.574 -5.582 1 98.44 109 GLY B CA 1
ATOM 1980 C C . GLY B 1 109 ? 10.117 1.853 -6.031 1 98.44 109 GLY B C 1
ATOM 1981 O O . GLY B 1 109 ? 9.352 1.355 -5.199 1 98.44 109 GLY B O 1
ATOM 1982 N N . ASP B 1 110 ? 9.867 1.835 -7.34 1 98.44 110 ASP B N 1
ATOM 1983 C CA . ASP B 1 110 ? 8.727 1.101 -7.879 1 98.44 110 ASP B CA 1
ATOM 1984 C C . ASP B 1 110 ? 9.156 -0.272 -8.391 1 98.44 110 ASP B C 1
ATOM 1986 O O . ASP B 1 110 ? 10.344 -0.548 -8.523 1 98.44 110 ASP B O 1
ATOM 1990 N N . TYR B 1 111 ? 8.156 -1.103 -8.664 1 97.94 111 TYR B N 1
ATOM 1991 C CA . TYR B 1 111 ? 8.445 -2.451 -9.141 1 97.94 111 TYR B CA 1
ATOM 1992 C C . TYR B 1 111 ? 8.867 -2.432 -10.609 1 97.94 111 TYR B C 1
ATOM 1994 O O . TYR B 1 111 ? 8.25 -1.752 -11.43 1 97.94 111 TYR B O 1
ATOM 2002 N N . ARG B 1 112 ? 9.93 -3.135 -10.805 1 97.31 112 ARG B N 1
ATOM 2003 C CA . ARG B 1 112 ? 10.148 -3.428 -12.219 1 97.31 112 ARG B CA 1
ATOM 2004 C C . ARG B 1 112 ? 9.008 -4.262 -12.789 1 97.31 112 ARG B C 1
ATOM 2006 O O . ARG B 1 112 ? 8.469 -5.129 -12.109 1 97.31 112 ARG B O 1
ATOM 2013 N N . ARG B 1 113 ? 8.719 -4.078 -14.008 1 97.12 113 ARG B N 1
ATOM 2014 C CA . ARG B 1 113 ? 7.5 -4.637 -14.586 1 97.12 113 ARG B CA 1
ATOM 2015 C C . ARG B 1 113 ? 7.574 -6.16 -14.656 1 97.12 113 ARG B C 1
ATOM 2017 O O . ARG B 1 113 ? 6.543 -6.832 -14.695 1 97.12 113 ARG B O 1
ATOM 2024 N N . SER B 1 114 ? 8.758 -6.672 -14.758 1 95.81 114 SER B N 1
ATOM 2025 C CA . SER B 1 114 ? 8.961 -8.117 -14.727 1 95.81 114 SER B CA 1
ATOM 2026 C C . SER B 1 114 ? 9.57 -8.562 -13.406 1 95.81 114 SER B C 1
ATOM 2028 O O . SER B 1 114 ? 10.602 -8.039 -12.984 1 95.81 114 SER B O 1
ATOM 2030 N N . GLN B 1 115 ? 8.891 -9.492 -12.828 1 94.44 115 GLN B N 1
ATOM 2031 C CA . GLN B 1 115 ? 9.344 -10.055 -11.562 1 94.44 115 GLN B CA 1
ATOM 2032 C C . GLN B 1 115 ? 9.406 -11.578 -11.617 1 94.44 115 GLN B C 1
ATOM 2034 O O . GLN B 1 115 ? 8.516 -12.219 -12.18 1 94.44 115 GLN B O 1
ATOM 2039 N N . CYS B 1 116 ? 10.484 -12.023 -11 1 89.38 116 CYS B N 1
ATOM 2040 C CA . CYS B 1 116 ? 10.602 -13.477 -10.961 1 89.38 116 CYS B CA 1
ATOM 2041 C C . CYS B 1 116 ? 10.781 -13.969 -9.523 1 89.38 116 CYS B C 1
ATOM 2043 O O . CYS B 1 116 ? 11.484 -13.344 -8.734 1 89.38 116 CYS B O 1
ATOM 2045 N N . LEU B 1 117 ? 10.062 -14.922 -9.242 1 81.25 117 LEU B N 1
ATOM 2046 C CA . LEU B 1 117 ? 10.195 -15.656 -7.992 1 81.25 117 LEU B CA 1
ATOM 2047 C C . LEU B 1 117 ? 10.43 -17.141 -8.25 1 81.25 117 LEU B C 1
ATOM 2049 O O . LEU B 1 117 ? 9.523 -17.844 -8.711 1 81.25 117 LEU B O 1
ATOM 2053 N N . GLY B 1 118 ? 11.578 -17.484 -7.879 1 79.38 118 GLY B N 1
ATOM 2054 C CA . GLY B 1 118 ? 11.938 -18.828 -8.258 1 79.38 118 GLY B CA 1
ATOM 2055 C C . GLY B 1 118 ? 11.992 -19.047 -9.758 1 79.38 118 GLY B C 1
ATOM 2056 O O . GLY B 1 118 ? 12.68 -18.312 -10.469 1 79.38 118 GLY B O 1
ATOM 2057 N N . SER B 1 119 ? 11.102 -20.062 -10.141 1 84.25 119 SER B N 1
ATOM 2058 C CA . SER B 1 119 ? 11.148 -20.422 -11.555 1 84.25 119 SER B CA 1
ATOM 2059 C C . SER B 1 119 ? 10.008 -19.766 -12.328 1 84.25 119 SER B C 1
ATOM 2061 O O . SER B 1 119 ? 9.805 -20.047 -13.508 1 84.25 119 SER B O 1
ATOM 2063 N N . VAL B 1 120 ? 9.305 -18.969 -11.703 1 88 120 VAL B N 1
ATOM 2064 C CA . VAL B 1 120 ? 8.148 -18.375 -12.375 1 88 120 VAL B CA 1
ATOM 2065 C C . VAL B 1 120 ? 8.312 -16.859 -12.43 1 88 120 VAL B C 1
ATOM 2067 O O . VAL B 1 120 ? 8.695 -16.234 -11.445 1 88 120 VAL B O 1
ATOM 2070 N N . CYS B 1 121 ? 8.016 -16.328 -13.594 1 93.12 121 CYS B N 1
ATOM 2071 C CA . CYS B 1 121 ? 8.117 -14.891 -13.797 1 93.12 121 CYS B CA 1
ATOM 2072 C C . CYS B 1 121 ? 6.77 -14.297 -14.203 1 93.12 121 CYS B C 1
ATOM 2074 O O . CYS B 1 121 ? 6.012 -14.922 -14.953 1 93.12 121 CYS B O 1
ATOM 2076 N N . HIS B 1 122 ? 6.516 -13.094 -13.656 1 94.25 122 HIS B N 1
ATOM 2077 C CA . HIS B 1 122 ? 5.246 -12.422 -13.914 1 94.25 122 HIS B CA 1
ATOM 2078 C C . HIS B 1 122 ? 5.469 -10.977 -14.352 1 94.25 122 HIS B C 1
ATOM 2080 O O . HIS B 1 122 ? 6.445 -10.344 -13.945 1 94.25 122 HIS B O 1
ATOM 2086 N N . CYS B 1 123 ? 4.562 -10.492 -15.211 1 97.25 123 CYS B N 1
ATOM 2087 C CA . CYS B 1 123 ? 4.387 -9.047 -15.328 1 97.25 123 CYS B CA 1
ATOM 2088 C C . CYS B 1 123 ? 3.641 -8.484 -14.117 1 97.25 123 CYS B C 1
ATOM 2090 O O . CYS B 1 123 ? 2.711 -9.117 -13.617 1 97.25 123 CYS B O 1
ATOM 2092 N N . VAL B 1 124 ? 4.094 -7.32 -13.719 1 97.5 124 VAL B N 1
ATOM 2093 C CA . VAL B 1 124 ? 3.432 -6.777 -12.539 1 97.5 124 VAL B CA 1
ATOM 2094 C C . VAL B 1 124 ? 3.109 -5.301 -12.758 1 97.5 124 VAL B C 1
ATOM 2096 O O . VAL B 1 124 ? 3.713 -4.648 -13.609 1 97.5 124 VAL B O 1
ATOM 2099 N N . ASN B 1 125 ? 2.086 -4.789 -12.016 1 97.81 125 ASN B N 1
ATOM 2100 C CA . ASN B 1 125 ? 1.854 -3.354 -11.891 1 97.81 125 ASN B CA 1
ATOM 2101 C C . ASN B 1 125 ? 3.004 -2.658 -11.172 1 97.81 125 ASN B C 1
ATOM 2103 O O . ASN B 1 125 ? 3.303 -2.979 -10.016 1 97.81 125 ASN B O 1
ATOM 2107 N N . PRO B 1 126 ? 3.553 -1.757 -11.742 1 97.94 126 PRO B N 1
ATOM 2108 C CA . PRO B 1 126 ? 4.75 -1.171 -11.141 1 97.94 126 PRO B CA 1
ATOM 2109 C C . PRO B 1 126 ? 4.445 -0.398 -9.859 1 97.94 126 PRO B C 1
ATOM 2111 O O . PRO B 1 126 ? 5.344 -0.163 -9.047 1 97.94 126 PRO B O 1
ATOM 2114 N N . LYS B 1 127 ? 3.223 -0.031 -9.719 1 96.88 127 LYS B N 1
ATOM 2115 C CA . LYS B 1 127 ? 2.883 0.833 -8.586 1 96.88 127 LYS B CA 1
ATOM 2116 C C . LYS B 1 127 ? 2.58 0.012 -7.34 1 96.88 127 LYS B C 1
ATOM 2118 O O . LYS B 1 127 ? 2.938 0.408 -6.227 1 96.88 127 LYS B O 1
ATOM 2123 N N . ASP B 1 128 ? 1.999 -1.247 -7.574 1 96.44 128 ASP B N 1
ATOM 2124 C CA . ASP B 1 128 ? 1.59 -1.949 -6.363 1 96.44 128 ASP B CA 1
ATOM 2125 C C . ASP B 1 128 ? 2.104 -3.387 -6.359 1 96.44 128 ASP B C 1
ATOM 2127 O O . ASP B 1 128 ? 1.907 -4.121 -5.391 1 96.44 128 ASP B O 1
ATOM 2131 N N . GLY B 1 129 ? 2.688 -3.799 -7.418 1 96.81 129 GLY B N 1
ATOM 2132 C CA . GLY B 1 129 ? 3.354 -5.09 -7.457 1 96.81 129 GLY B CA 1
ATOM 2133 C C . GLY B 1 129 ? 2.406 -6.242 -7.746 1 96.81 129 GLY B C 1
ATOM 2134 O O . GLY B 1 129 ? 2.797 -7.406 -7.672 1 96.81 129 GLY B O 1
ATOM 2135 N N . SER B 1 130 ? 1.194 -5.941 -8.078 1 96.88 130 SER B N 1
ATOM 2136 C CA . SER B 1 130 ? 0.235 -7.008 -8.352 1 96.88 130 SER B CA 1
ATOM 2137 C C . SER B 1 130 ? 0.496 -7.656 -9.703 1 96.88 130 SER B C 1
ATOM 2139 O O . SER B 1 130 ? 0.891 -6.98 -10.656 1 96.88 130 SER B O 1
ATOM 2141 N N . TYR B 1 131 ? 0.237 -8.93 -9.766 1 96 131 TYR B N 1
ATOM 2142 C CA . TYR B 1 131 ? 0.44 -9.648 -11.023 1 96 131 TYR B CA 1
ATOM 2143 C C . TYR B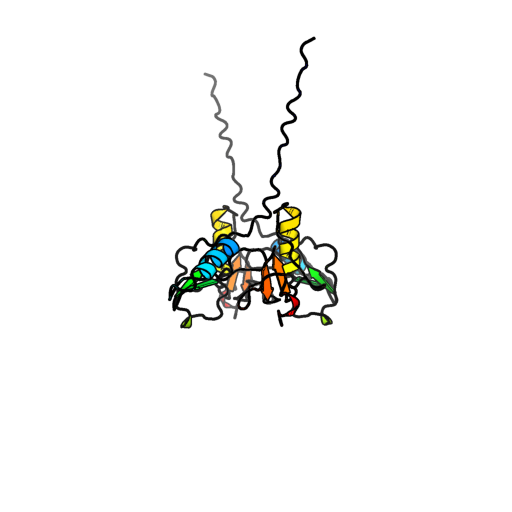 1 131 ? -0.542 -9.18 -12.086 1 96 131 TYR B C 1
ATOM 2145 O O . TYR B 1 131 ? -1.693 -8.859 -11.781 1 96 131 TYR B O 1
ATOM 2153 N N . ILE B 1 132 ? -0.001 -9.133 -13.25 1 95.44 132 ILE B N 1
ATOM 2154 C CA . ILE B 1 132 ? -0.818 -8.891 -14.438 1 95.44 132 ILE B CA 1
ATOM 2155 C C . ILE B 1 132 ? -0.799 -10.117 -15.336 1 95.44 132 ILE B C 1
ATOM 2157 O O . ILE B 1 132 ? 0.258 -10.523 -15.828 1 95.44 132 ILE B O 1
ATOM 2161 N N . GLY B 1 133 ? -1.893 -10.695 -15.516 1 90.38 133 GLY B N 1
ATOM 2162 C CA . GLY B 1 133 ? -1.954 -11.867 -16.375 1 90.38 133 GLY B CA 1
ATOM 2163 C C . GLY B 1 133 ? -1.301 -13.094 -15.773 1 90.38 133 GLY B C 1
ATOM 2164 O O . GLY B 1 133 ? -1.232 -13.227 -14.547 1 90.38 133 GLY B O 1
ATOM 2165 N N . ASN B 1 134 ? -0.903 -14.016 -16.688 1 88.44 134 ASN B N 1
ATOM 2166 C CA . ASN B 1 134 ? -0.312 -15.281 -16.234 1 88.44 134 ASN B CA 1
ATOM 2167 C C . ASN B 1 134 ? 1.211 -15.203 -16.203 1 88.44 134 ASN B C 1
ATOM 2169 O O . ASN B 1 134 ? 1.812 -14.383 -16.906 1 88.44 134 ASN B O 1
ATOM 2173 N N . GLY B 1 135 ? 1.748 -15.992 -15.383 1 91 135 GLY B N 1
ATOM 2174 C CA . GLY B 1 135 ? 3.197 -16.109 -15.336 1 91 135 GLY B CA 1
ATOM 2175 C C . GLY B 1 135 ? 3.748 -17.109 -16.344 1 91 135 GLY B C 1
ATOM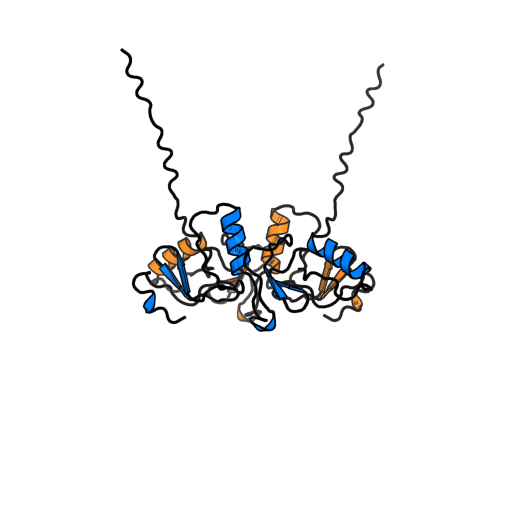 2176 O O . GLY B 1 135 ? 2.992 -17.859 -16.953 1 91 135 GLY B O 1
ATOM 2177 N N . VAL B 1 136 ? 5.066 -16.984 -16.562 1 92.56 136 VAL B N 1
ATOM 2178 C CA . VAL B 1 136 ? 5.773 -17.938 -17.422 1 92.56 136 VAL B CA 1
ATOM 2179 C C . VAL B 1 136 ? 6.945 -18.547 -16.656 1 92.56 136 VAL B C 1
ATOM 2181 O O . VAL B 1 136 ? 7.406 -17.984 -15.656 1 92.56 136 VAL B O 1
ATOM 2184 N N . HIS B 1 137 ? 7.285 -19.734 -17.109 1 91.19 137 HIS B N 1
ATOM 2185 C CA . HIS B 1 137 ? 8.5 -20.312 -16.547 1 91.19 137 HIS B CA 1
ATOM 2186 C C . HIS B 1 137 ? 9.719 -19.438 -16.859 1 91.19 137 HIS B C 1
ATOM 2188 O O . HIS B 1 137 ? 9.773 -18.797 -17.906 1 91.19 137 HIS B O 1
ATOM 2194 N N . ILE B 1 138 ? 10.688 -19.438 -15.984 1 91.19 138 ILE B N 1
ATOM 2195 C CA . ILE B 1 138 ? 11.836 -18.547 -16.047 1 91.19 138 ILE B CA 1
ATOM 2196 C C . ILE B 1 138 ? 12.586 -18.75 -17.359 1 91.19 138 ILE B C 1
ATOM 2198 O O . ILE B 1 138 ? 13.188 -17.812 -17.891 1 91.19 138 ILE B O 1
ATOM 2202 N N . THR B 1 139 ? 12.547 -19.906 -17.938 1 93.5 139 THR B N 1
ATOM 2203 C CA . THR B 1 139 ? 13.219 -20.188 -19.188 1 93.5 139 THR B CA 1
ATOM 2204 C C . THR B 1 139 ? 12.57 -19.422 -20.344 1 93.5 139 THR B C 1
ATOM 2206 O O . THR B 1 139 ? 13.164 -19.281 -21.406 1 93.5 139 THR B O 1
ATOM 2209 N N . GLN B 1 140 ? 11.336 -18.938 -20.141 1 93.5 140 GLN B N 1
ATOM 2210 C CA . GLN B 1 140 ? 10.609 -18.172 -21.156 1 93.5 140 GLN B CA 1
ATOM 2211 C C . GLN B 1 140 ? 10.508 -16.703 -20.766 1 93.5 140 GLN B C 1
ATOM 2213 O O . GLN B 1 140 ? 9.602 -16 -21.219 1 93.5 140 GLN B O 1
ATOM 2218 N N . LYS B 1 141 ? 11.312 -16.281 -19.891 1 91 141 LYS B N 1
ATOM 2219 C CA . LYS B 1 141 ? 11.273 -14.914 -19.375 1 91 141 LYS B CA 1
ATOM 2220 C C . LYS B 1 141 ? 11.328 -13.891 -20.5 1 91 141 LYS B C 1
ATOM 2222 O O . LYS B 1 141 ? 10.68 -12.844 -20.422 1 91 141 LYS B O 1
ATOM 2227 N N . ASP B 1 142 ? 12.078 -14.18 -21.516 1 90.75 142 ASP B N 1
ATOM 2228 C CA . ASP B 1 142 ? 12.281 -13.234 -22.609 1 90.75 142 ASP B CA 1
ATOM 2229 C C . ASP B 1 142 ? 10.992 -13.039 -23.406 1 90.75 142 ASP B C 1
ATOM 2231 O O . ASP B 1 142 ? 10.859 -12.07 -24.156 1 90.75 142 ASP B O 1
ATOM 2235 N N . SER B 1 143 ? 10.102 -13.938 -23.234 1 90.88 143 SER B N 1
ATOM 2236 C CA . SER B 1 143 ? 8.828 -13.828 -23.938 1 90.88 143 SER B CA 1
ATOM 2237 C C . SER B 1 143 ? 7.863 -12.906 -23.203 1 90.88 143 SER B C 1
ATOM 2239 O O . SER B 1 143 ? 6.84 -12.5 -23.766 1 90.88 143 SER B O 1
ATOM 2241 N N . LEU B 1 144 ? 8.234 -12.672 -21.922 1 89.81 144 LEU B N 1
ATOM 2242 C CA . LEU B 1 144 ? 7.363 -11.797 -21.141 1 89.81 144 LEU B CA 1
ATOM 2243 C C . LEU B 1 144 ? 7.441 -10.359 -21.656 1 89.81 144 LEU B C 1
ATOM 2245 O O . LEU B 1 144 ? 8.531 -9.789 -21.734 1 89.81 144 LEU B O 1
ATOM 2249 N N . ASN B 1 145 ? 6.461 -9.734 -22.328 1 91.25 145 ASN B N 1
ATOM 2250 C CA . ASN B 1 145 ? 6.383 -8.359 -22.797 1 91.25 145 ASN B CA 1
ATOM 2251 C C . ASN B 1 145 ? 5.555 -7.488 -21.859 1 91.25 145 ASN B C 1
ATOM 2253 O O . ASN B 1 145 ? 4.359 -7.289 -22.078 1 91.25 145 ASN B O 1
ATOM 2257 N N . CYS B 1 146 ? 6.281 -7.172 -20.875 1 95.12 146 CYS B N 1
ATOM 2258 C CA . CYS B 1 146 ? 5.559 -6.422 -19.859 1 95.12 146 CYS B CA 1
ATOM 2259 C C . CYS B 1 146 ? 5.598 -4.926 -20.141 1 95.12 146 CYS B C 1
ATOM 2261 O O . CYS B 1 146 ? 6.652 -4.383 -20.484 1 95.12 146 CYS B O 1
#

Secondary structure (DSSP, 8-state):
--------------------HHHHHHHHHHHTTTSTT-----BBTTSSBPSEEEETTEEEEB-TT-PBPTT--EEGGG-TT---HHHHHHHHHHHTT--S----B-TTSPBPSEEEETTEEEEE-TTT-BEEEEEEEGGGGGG---/--------------------HHHHHHHHHHHTTTSTT-----BBTTSPBPSEEEETTEEEEB-TT-PBPTT--EEGGG-TT---HHHHHHHHHHHTT--S----B-TTSPBPSEEEETTEEEEE-TTT-BEEEEEEEGGGGGG---

Radius of gyration: 23.49 Å; Cα contacts (8 Å, |Δi|>4): 567; chains: 2; bounding box: 60×76×88 Å

Solvent-accessible surface area (backbone atoms only — not comparable to full-atom values): 16304 Å² total; per-residue (Å²): 134,84,78,76,77,75,78,74,76,75,73,71,73,70,77,59,66,51,69,25,65,30,45,50,51,30,52,55,36,62,74,46,61,84,45,82,84,63,71,59,70,50,31,25,74,74,16,26,28,39,29,50,38,65,54,92,61,36,26,34,26,22,37,57,77,55,52,71,46,86,87,27,70,43,50,37,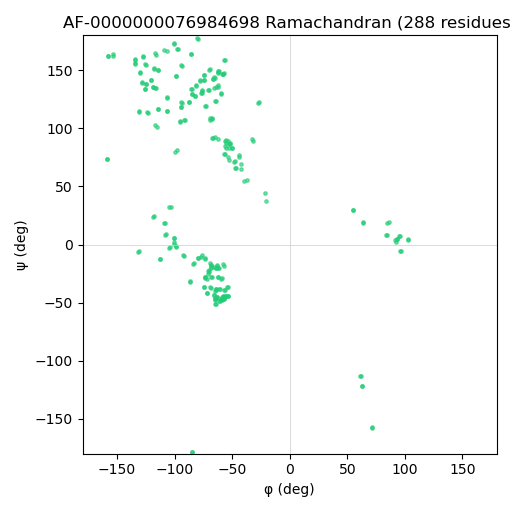89,82,49,75,78,50,45,12,43,35,44,38,50,46,49,52,35,59,77,65,64,52,61,59,66,67,74,53,53,44,72,67,17,22,28,37,37,63,39,54,54,87,58,40,25,33,29,30,41,36,63,75,27,33,60,46,84,73,66,39,50,50,94,47,48,86,72,60,84,103,133,83,79,76,74,75,76,75,75,74,75,69,72,70,75,56,65,51,71,24,66,30,45,50,51,30,52,56,34,61,74,46,62,84,45,83,83,61,71,58,70,50,30,26,75,75,15,28,27,40,30,48,38,67,54,92,61,36,27,33,26,20,38,59,77,56,51,71,46,86,86,27,70,44,50,38,88,82,50,74,80,53,45,11,42,35,44,37,50,45,49,51,35,60,76,64,64,51,63,57,66,67,73,54,54,46,72,66,16,22,28,38,36,63,40,54,54,87,57,37,24,31,29,30,40,35,63,75,26,32,59,44,83,74,66,38,51,49,93,48,48,85,72,62,85,103